Protein AF-0000000080327998 (afdb_homodimer)

Radius of gyration: 20.34 Å; Cα contacts (8 Å, |Δi|>4): 337; chains: 2; bounding box: 58×52×45 Å

Nearest PDB structures (foldseek):
  1lnw-assembly7_A  TM=7.124E-01  e=6.358E-07  Pseudomonas aeruginosa
  3vod-assembly1_A  TM=7.797E-01  e=3.362E-06  Escherichia coli K-12
  3s2w-assembly4_H  TM=7.049E-01  e=1.559E-06  Methanosarcina mazei Go1
  4fht-assembly1_A  TM=6.245E-01  e=8.758E-07  Streptomyces coelicolor A3(2)
  6pcp-assembly2_C  TM=6.196E-01  e=2.958E-06  Bordetella pertussis

Secondary structure (DSSP, 8-state):
----HHHHHHHHHHHHHHHHHHHHHHHHHT--S----HHHHHHHHHHHHSTT-BHHHHHHHHT--HHHHHHHHHHHHHTTSEEEEE-SS-TT-EEEEE-HHHHHHHHHHHHHHHHHHHHHHHTS-HHHHHHHHHHHHHHHHHHHHHHHHHH--/----HHHHHHHHHHHHHHHHHHHHHHHHHT--S----HHHHHHHHHHHHSTT-BHHHHHHHHT--HHHHHHHHHHHHHTTSEEEEE-SS-TT-EEEEE-HHHHHHHHHHHHHHHHHHHHHHHTS-HHHHHHHHHHHHHHHHHHHHHHHHHH--

Solvent-accessible surface area (backbone atoms only — not comparable to full-atom values): 16325 Å² total; per-residue (Å²): 130,78,73,54,73,73,52,52,32,37,50,49,40,54,40,54,53,49,33,51,52,38,52,51,43,55,51,51,73,69,55,83,62,83,83,69,49,63,68,51,48,53,50,51,50,50,28,63,75,39,64,54,45,34,60,65,57,49,10,63,75,58,59,46,54,52,70,59,44,50,51,45,48,52,52,37,33,73,74,52,31,39,40,79,38,66,31,88,91,39,71,85,43,44,21,32,33,56,31,73,60,32,51,51,51,52,49,50,51,49,51,52,49,26,51,52,40,35,56,51,55,68,70,45,53,70,69,39,44,49,26,41,60,60,15,45,65,39,50,45,49,48,32,51,54,46,51,54,62,64,64,73,108,130,79,73,54,74,72,54,53,33,39,50,48,41,52,40,54,53,47,33,51,52,37,51,53,44,56,52,50,73,69,54,84,62,82,84,69,49,62,67,50,48,52,50,52,51,51,28,62,77,40,64,52,44,32,59,64,56,49,10,63,76,60,61,46,54,52,68,57,42,51,52,45,48,54,51,36,33,74,73,52,30,38,41,78,40,66,30,88,90,38,71,83,42,44,22,31,32,55,29,72,59,32,52,51,50,53,49,50,52,49,50,51,49,25,51,52,39,35,55,50,54,68,70,44,53,70,70,40,45,51,25,41,60,60,15,45,64,38,50,46,47,46,31,50,52,44,50,54,60,64,64,72,110

Organism: NCBI:txid40318

Structure (mmCIF, N/CA/C/O backbone):
data_AF-0000000080327998-model_v1
#
loop_
_entity.id
_entity.type
_entity.pdbx_description
1 polymer 'MarR family transcriptional regulator'
#
loop_
_atom_site.group_PDB
_atom_site.id
_atom_site.type_symbol
_atom_site.label_atom_id
_atom_site.label_alt_id
_atom_site.label_comp_id
_atom_site.label_asym_id
_atom_site.label_entity_id
_atom_site.label_seq_id
_atom_site.pdbx_PDB_ins_code
_atom_site.Cartn_x
_atom_site.Cartn_y
_atom_site.Cartn_z
_atom_site.occupancy
_atom_site.B_iso_or_equiv
_atom_site.auth_seq_id
_atom_site.auth_comp_id
_atom_site.auth_asym_id
_atom_site.auth_atom_id
_atom_site.pdbx_PDB_model_num
ATOM 1 N N . MET A 1 1 ? 19.156 -26.922 -7.621 1 31.11 1 MET A N 1
ATOM 2 C CA . MET A 1 1 ? 19.312 -26.453 -6.25 1 31.11 1 MET A CA 1
ATOM 3 C C . MET A 1 1 ? 17.969 -26.016 -5.664 1 31.11 1 MET A C 1
ATOM 5 O O . MET A 1 1 ? 17.297 -25.156 -6.227 1 31.11 1 MET A O 1
ATOM 9 N N . GLU A 1 2 ? 17.188 -26.812 -4.969 1 36.31 2 GLU A N 1
ATOM 10 C CA . GLU A 1 2 ? 15.891 -26.734 -4.316 1 36.31 2 GLU A CA 1
ATOM 11 C C . GLU A 1 2 ? 15.719 -25.422 -3.574 1 36.31 2 GLU A C 1
ATOM 13 O O . GLU A 1 2 ? 16.562 -25.047 -2.75 1 36.31 2 GLU A O 1
ATOM 18 N N . ARG A 1 3 ? 15.32 -24.391 -4.25 1 45.62 3 ARG A N 1
ATOM 19 C CA . ARG A 1 3 ? 15.305 -23.078 -3.625 1 45.62 3 ARG A CA 1
ATOM 20 C C . ARG A 1 3 ? 14.898 -23.172 -2.156 1 45.62 3 ARG A C 1
ATOM 22 O O . ARG A 1 3 ? 13.953 -23.875 -1.812 1 45.62 3 ARG A O 1
ATOM 29 N N . GLU A 1 4 ? 15.594 -23.125 -1.241 1 47.47 4 GLU A N 1
ATOM 30 C CA . GLU A 1 4 ? 15.312 -23.188 0.19 1 47.47 4 GLU A CA 1
ATOM 31 C C . GLU A 1 4 ? 14.039 -22.422 0.537 1 47.47 4 GLU A C 1
ATOM 33 O O . GLU A 1 4 ? 13.742 -21.391 -0.065 1 47.47 4 GLU A O 1
ATOM 38 N N . PRO A 1 5 ? 12.961 -23.156 1.062 1 50.47 5 PRO A N 1
ATOM 39 C CA . PRO A 1 5 ? 11.648 -22.609 1.424 1 50.47 5 PRO A CA 1
ATOM 40 C C . PRO A 1 5 ? 11.711 -21.141 1.833 1 50.47 5 PRO A C 1
ATOM 42 O O . PRO A 1 5 ? 10.758 -20.391 1.606 1 50.47 5 PRO A O 1
ATOM 45 N N . GLY A 1 6 ? 12.727 -20.766 2.576 1 54.91 6 GLY A N 1
ATOM 46 C CA . GLY A 1 6 ? 12.914 -19.406 3.059 1 54.91 6 GLY A CA 1
ATOM 47 C C . GLY A 1 6 ? 12.969 -18.375 1.943 1 54.91 6 GLY A C 1
ATOM 48 O O . GLY A 1 6 ? 12.484 -17.25 2.102 1 54.91 6 GLY A O 1
ATOM 49 N N . ASN A 1 7 ? 13.32 -18.828 0.708 1 82.44 7 ASN A N 1
ATOM 50 C CA . ASN A 1 7 ? 13.625 -17.938 -0.417 1 82.44 7 ASN A CA 1
ATOM 51 C C . ASN A 1 7 ? 12.367 -17.562 -1.182 1 82.44 7 ASN A C 1
ATOM 53 O O . ASN A 1 7 ? 12.164 -16.391 -1.506 1 82.44 7 ASN A O 1
ATOM 57 N N . PHE A 1 8 ? 11.375 -18.625 -1.042 1 88.25 8 PHE A N 1
ATOM 58 C CA . PHE A 1 8 ? 10.164 -18.344 -1.811 1 88.25 8 PHE A CA 1
ATOM 59 C C . PHE A 1 8 ? 9.32 -17.281 -1.132 1 88.25 8 PHE A C 1
ATOM 61 O O . PHE A 1 8 ? 8.875 -16.328 -1.778 1 88.25 8 PHE A O 1
ATOM 68 N N . ALA A 1 9 ? 9.094 -17.5 0.226 1 90 9 ALA A N 1
ATOM 69 C CA . ALA A 1 9 ? 8.273 -16.547 0.975 1 90 9 ALA A CA 1
ATOM 70 C C . ALA A 1 9 ? 8.852 -15.141 0.891 1 90 9 ALA A C 1
ATOM 72 O O . ALA A 1 9 ? 8.102 -14.164 0.796 1 90 9 ALA A O 1
ATOM 73 N N . ASP A 1 10 ? 10.164 -15.109 0.929 1 91.94 10 ASP A N 1
ATOM 74 C CA . ASP A 1 10 ? 10.82 -13.812 0.816 1 91.94 10 ASP A CA 1
ATOM 75 C C . ASP A 1 10 ? 10.586 -13.195 -0.561 1 91.94 10 ASP A C 1
ATOM 77 O O . ASP A 1 10 ? 10.273 -12.008 -0.668 1 91.94 10 ASP A O 1
ATOM 81 N N . ASP A 1 11 ? 10.742 -14 -1.526 1 92.88 11 ASP A N 1
ATOM 82 C CA . ASP A 1 11 ? 10.516 -13.547 -2.895 1 92.88 11 ASP A CA 1
ATOM 83 C C . ASP A 1 11 ? 9.062 -13.117 -3.104 1 92.88 11 ASP A C 1
ATOM 85 O O . ASP A 1 11 ? 8.797 -12.117 -3.766 1 92.88 11 ASP A O 1
ATOM 89 N N . LEU A 1 12 ? 8.164 -13.914 -2.555 1 94.19 12 LEU A N 1
ATOM 90 C CA . LEU A 1 12 ? 6.746 -13.602 -2.668 1 94.19 12 LEU A CA 1
ATOM 91 C C . LEU A 1 12 ? 6.426 -12.273 -1.992 1 94.19 12 LEU A C 1
ATOM 93 O O . LEU A 1 12 ? 5.754 -11.422 -2.576 1 94.19 12 LEU A O 1
ATOM 97 N N . ALA A 1 13 ? 6.988 -12.125 -0.787 1 93 13 ALA A N 1
ATOM 98 C CA . ALA A 1 13 ? 6.766 -10.891 -0.039 1 93 13 ALA A CA 1
ATOM 99 C C . ALA A 1 13 ? 7.266 -9.68 -0.822 1 93 13 ALA A C 1
ATOM 101 O O . ALA A 1 13 ? 6.539 -8.695 -0.988 1 93 13 ALA A O 1
ATOM 102 N N . ASP A 1 14 ? 8.445 -9.781 -1.356 1 90.69 14 ASP A N 1
ATOM 103 C CA . ASP A 1 14 ? 9.047 -8.688 -2.109 1 90.69 14 ASP A CA 1
ATOM 104 C C . ASP A 1 14 ? 8.25 -8.391 -3.377 1 90.69 14 ASP A C 1
ATOM 106 O O . ASP A 1 14 ? 8.055 -7.227 -3.74 1 90.69 14 ASP A O 1
ATOM 110 N N . THR A 1 15 ? 7.789 -9.375 -4.047 1 92.94 15 THR A N 1
ATOM 111 C CA . THR A 1 15 ? 7.051 -9.211 -5.293 1 92.94 15 THR A CA 1
ATOM 112 C C . THR A 1 15 ? 5.691 -8.57 -5.035 1 92.94 15 THR A C 1
ATOM 114 O O . THR A 1 15 ? 5.273 -7.672 -5.77 1 92.94 15 THR A O 1
ATOM 117 N N . LEU A 1 16 ? 4.98 -9.016 -3.975 1 92.69 16 LEU A N 1
ATOM 118 C CA . LEU A 1 16 ? 3.676 -8.461 -3.635 1 92.69 16 LEU A CA 1
ATOM 119 C C . LEU A 1 16 ? 3.781 -6.977 -3.318 1 92.69 16 LEU A C 1
ATOM 121 O O . LEU A 1 16 ? 2.973 -6.176 -3.795 1 92.69 16 LEU A O 1
ATOM 125 N N . VAL A 1 17 ? 4.773 -6.609 -2.586 1 88.44 17 VAL A N 1
ATOM 126 C CA . VAL A 1 17 ? 5.004 -5.211 -2.242 1 88.44 17 VAL A CA 1
ATOM 127 C C . VAL A 1 17 ? 5.316 -4.41 -3.504 1 88.44 17 VAL A C 1
ATOM 129 O O . VAL A 1 17 ? 4.812 -3.299 -3.684 1 88.44 17 VAL A O 1
ATOM 132 N N . GLY A 1 18 ? 6.168 -4.953 -4.328 1 87.88 18 GLY A N 1
ATOM 133 C CA . GLY A 1 18 ? 6.523 -4.285 -5.57 1 87.88 18 GLY A CA 1
ATOM 134 C C . GLY A 1 18 ? 5.332 -4.055 -6.484 1 87.88 18 GLY A C 1
ATOM 135 O O . GLY A 1 18 ? 5.156 -2.959 -7.02 1 87.88 18 GLY A O 1
ATOM 136 N N . VAL A 1 19 ? 4.5 -5.043 -6.688 1 91.19 19 VAL A N 1
ATOM 137 C CA . VAL A 1 19 ? 3.314 -4.941 -7.535 1 91.19 19 VAL A CA 1
ATOM 138 C C . VAL A 1 19 ? 2.391 -3.85 -7 1 91.19 19 VAL A C 1
ATOM 140 O O . VAL A 1 19 ? 1.941 -2.984 -7.758 1 91.19 19 VAL A O 1
ATOM 143 N N . GLN A 1 20 ? 2.162 -3.846 -5.766 1 88.38 20 GLN A N 1
ATOM 144 C CA . GLN A 1 20 ? 1.242 -2.883 -5.172 1 88.38 20 GLN A CA 1
ATOM 145 C C . GLN A 1 20 ? 1.79 -1.463 -5.273 1 88.38 20 GLN A C 1
ATOM 147 O O . GLN A 1 20 ? 1.039 -0.519 -5.523 1 88.38 20 GLN A O 1
ATOM 152 N N . ARG A 1 21 ? 3.053 -1.312 -4.98 1 84.25 21 ARG A N 1
ATOM 153 C CA . ARG A 1 21 ? 3.699 -0.01 -5.113 1 84.25 21 ARG A CA 1
ATOM 154 C C . ARG A 1 21 ? 3.547 0.537 -6.527 1 84.25 21 ARG A C 1
ATOM 156 O O . ARG A 1 21 ? 3.225 1.712 -6.711 1 84.25 21 ARG A O 1
ATOM 163 N N . LEU A 1 22 ? 3.717 -0.246 -7.469 1 85.88 22 LEU A N 1
ATOM 164 C CA . LEU A 1 22 ? 3.686 0.19 -8.859 1 85.88 22 LEU A CA 1
ATOM 165 C C . LEU A 1 22 ? 2.254 0.453 -9.312 1 85.88 22 LEU A C 1
ATOM 167 O O . LEU A 1 22 ? 2.006 1.373 -10.094 1 85.88 22 LEU A O 1
ATOM 171 N N . ILE A 1 23 ? 1.304 -0.373 -8.852 1 88 23 ILE A N 1
ATOM 172 C CA . ILE A 1 23 ? -0.106 -0.103 -9.117 1 88 23 ILE A CA 1
ATOM 173 C C . ILE A 1 23 ? -0.48 1.269 -8.555 1 88 23 ILE A C 1
ATOM 175 O O . ILE A 1 23 ? -1.08 2.088 -9.258 1 88 23 ILE A O 1
ATOM 179 N N . ARG A 1 24 ? -0.151 1.541 -7.305 1 82.56 24 ARG A N 1
ATOM 180 C CA . ARG A 1 24 ? -0.461 2.811 -6.656 1 82.56 24 ARG A CA 1
ATOM 181 C C . ARG A 1 24 ? 0.16 3.979 -7.418 1 82.56 24 ARG A C 1
ATOM 18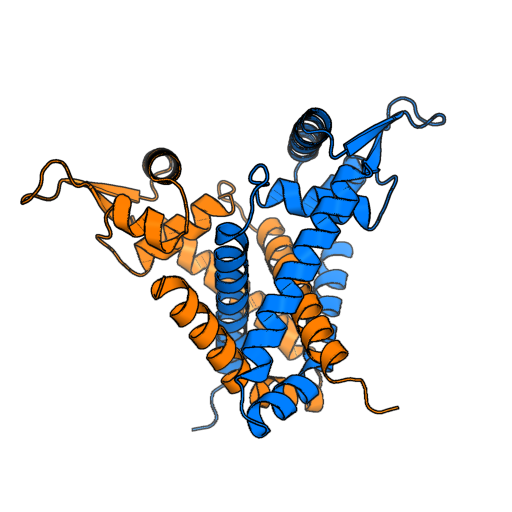3 O O . ARG A 1 24 ? -0.48 5.016 -7.605 1 82.56 24 ARG A O 1
ATOM 190 N N . ARG A 1 25 ? 1.359 3.832 -7.812 1 80.94 25 ARG A N 1
ATOM 191 C CA . ARG A 1 25 ? 2.055 4.871 -8.562 1 80.94 25 ARG A CA 1
ATOM 192 C C . ARG A 1 25 ? 1.326 5.188 -9.867 1 80.94 25 ARG A C 1
ATOM 194 O O . ARG A 1 25 ? 1.143 6.359 -10.211 1 80.94 25 ARG A O 1
ATOM 201 N N . ARG A 1 26 ? 0.929 4.199 -10.539 1 83.69 26 ARG A N 1
ATOM 202 C CA . ARG A 1 26 ? 0.238 4.379 -11.812 1 83.69 26 ARG A CA 1
ATOM 203 C C . ARG A 1 26 ? -1.127 5.027 -11.609 1 83.69 26 ARG A C 1
ATOM 205 O O . ARG A 1 26 ? -1.569 5.828 -12.438 1 83.69 26 ARG A O 1
ATOM 212 N N . LEU A 1 27 ? -1.734 4.617 -10.57 1 83.56 27 LEU A N 1
ATOM 213 C CA . LEU A 1 27 ? -3.053 5.172 -10.289 1 83.56 27 LEU A CA 1
ATOM 214 C C . LEU A 1 27 ? -2.949 6.648 -9.906 1 83.56 27 LEU A C 1
ATOM 216 O O . LEU A 1 27 ? -3.877 7.422 -10.148 1 83.56 27 LEU A O 1
ATOM 220 N N . ARG A 1 28 ? -1.905 7.062 -9.281 1 76.5 28 ARG A N 1
ATOM 22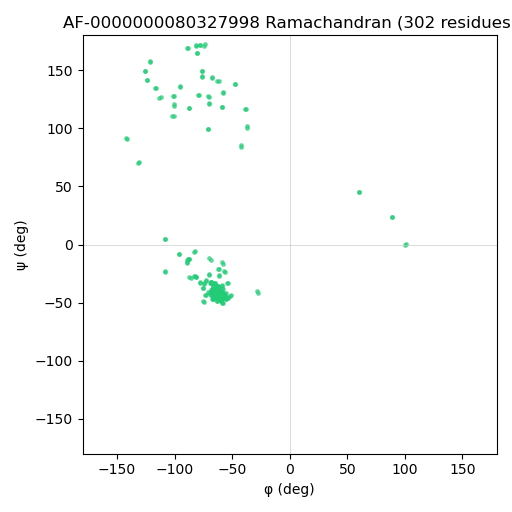1 C CA . ARG A 1 28 ? -1.703 8.453 -8.891 1 76.5 28 ARG A CA 1
ATOM 222 C C . ARG A 1 28 ? -1.578 9.352 -10.117 1 76.5 28 ARG A C 1
ATOM 224 O O . ARG A 1 28 ? -2.002 10.516 -10.086 1 76.5 28 ARG A O 1
ATOM 231 N N . ARG A 1 29 ? -1.038 8.867 -11.156 1 73.12 29 ARG A N 1
ATOM 232 C CA . ARG A 1 29 ? -0.845 9.641 -12.383 1 73.12 29 ARG A CA 1
ATOM 233 C C . ARG A 1 29 ? -2.18 10.094 -12.961 1 73.12 29 ARG A C 1
ATOM 235 O O . ARG A 1 29 ? -2.252 11.125 -13.633 1 73.12 29 ARG A O 1
ATOM 242 N N . GLY A 1 30 ? -3.242 9.383 -12.688 1 66.31 30 GLY A N 1
ATOM 243 C CA . GLY A 1 30 ? -4.531 9.695 -13.281 1 66.31 30 GLY A CA 1
ATOM 244 C C . GLY A 1 30 ? -5.52 10.289 -12.297 1 66.31 30 GLY A C 1
ATOM 245 O O . GLY A 1 30 ? -6.695 10.477 -12.617 1 66.31 30 GLY A O 1
ATOM 246 N N . THR A 1 31 ? -5.043 10.516 -11.141 1 66.25 31 THR A N 1
ATOM 247 C CA . THR A 1 31 ? -6.012 10.961 -10.141 1 66.25 31 THR A CA 1
ATOM 248 C C . THR A 1 31 ? -6.168 12.477 -10.172 1 66.25 31 THR A C 1
ATOM 250 O O . THR A 1 31 ? -5.18 13.211 -10.164 1 66.25 31 THR A O 1
ATOM 253 N N . THR A 1 32 ? -7.414 12.938 -10.508 1 57.09 32 THR A N 1
ATOM 254 C CA . THR A 1 32 ? -7.766 14.352 -10.609 1 57.09 32 THR A CA 1
ATOM 255 C C . THR A 1 32 ? -8.094 14.922 -9.227 1 57.09 32 THR A C 1
ATOM 257 O O . THR A 1 32 ? -7.992 16.125 -9.016 1 57.09 32 THR A O 1
ATOM 260 N N . GLY A 1 33 ? -8.555 14.133 -8.297 1 55.44 33 GLY A N 1
ATOM 261 C CA . GLY A 1 33 ? -9.008 14.695 -7.035 1 55.44 33 GLY A CA 1
ATOM 262 C C . GLY A 1 33 ? -7.902 14.812 -6.004 1 55.44 33 GLY A C 1
ATOM 263 O O . GLY A 1 33 ? -6.746 14.5 -6.293 1 55.44 33 GLY A O 1
ATOM 264 N N . PRO A 1 34 ? -8.344 15.539 -4.977 1 56.19 34 PRO A N 1
ATOM 265 C CA . PRO A 1 34 ? -7.348 15.703 -3.912 1 56.19 34 PRO A CA 1
ATOM 266 C C . PRO A 1 34 ? -6.684 14.383 -3.523 1 56.19 34 PRO A C 1
ATOM 268 O O . PRO A 1 34 ? -7.336 13.336 -3.521 1 56.19 34 PRO A O 1
ATOM 271 N N . ARG A 1 35 ? -5.469 14.523 -3.361 1 65.31 35 ARG A N 1
ATOM 272 C CA . ARG A 1 35 ? -4.664 13.352 -3.055 1 65.31 35 ARG A CA 1
ATOM 273 C C . ARG A 1 35 ? -4.945 12.844 -1.644 1 65.31 35 ARG A C 1
ATOM 275 O O . ARG A 1 35 ? -4.816 13.594 -0.673 1 65.31 35 ARG A O 1
ATOM 282 N N . LEU A 1 36 ? -5.785 11.797 -1.575 1 74 36 LEU A N 1
ATOM 283 C CA . LEU A 1 36 ? -5.914 11.109 -0.294 1 74 36 LEU A CA 1
ATOM 284 C C . LEU A 1 36 ? -4.652 10.32 0.033 1 74 36 LEU A C 1
ATOM 286 O O . LEU A 1 36 ? -4.074 9.68 -0.844 1 74 36 LEU A O 1
ATOM 290 N N . ARG A 1 37 ? -4.195 10.625 1.243 1 72.38 37 ARG A N 1
ATOM 291 C CA . ARG A 1 37 ? -3.006 9.914 1.703 1 72.38 37 ARG A CA 1
ATOM 292 C C . ARG A 1 37 ? -3.357 8.5 2.168 1 72.38 37 ARG A C 1
ATOM 294 O O . ARG A 1 37 ? -4.535 8.172 2.32 1 72.38 37 ARG A O 1
ATOM 301 N N . GLY A 1 38 ? -2.398 7.711 2.447 1 75.62 38 GLY A N 1
ATOM 302 C CA . GLY A 1 38 ? -2.551 6.301 2.758 1 75.62 38 GLY A CA 1
ATOM 303 C C . GLY A 1 38 ? -3.539 6.039 3.879 1 75.62 38 GLY A C 1
ATOM 304 O O . GLY A 1 38 ? -4.469 5.246 3.721 1 75.62 38 GLY A O 1
ATOM 305 N N . ALA A 1 39 ? -3.42 6.812 4.93 1 81.19 39 ALA A N 1
ATOM 306 C CA . ALA A 1 39 ? -4.285 6.586 6.086 1 81.19 39 ALA A CA 1
ATOM 307 C C . ALA A 1 39 ? -5.703 7.074 5.812 1 81.19 39 ALA A C 1
ATOM 309 O O . ALA A 1 39 ? -6.676 6.492 6.305 1 81.19 39 ALA A O 1
ATOM 310 N N . GLU A 1 40 ? -5.824 8.117 5.066 1 87.44 40 GLU A N 1
ATOM 311 C CA . GLU A 1 40 ? -7.141 8.625 4.695 1 87.44 40 GLU A CA 1
ATOM 312 C C . GLU A 1 40 ? -7.891 7.621 3.822 1 87.44 40 GLU A C 1
ATOM 314 O O . GLU A 1 40 ? -9.078 7.371 4.031 1 87.44 40 GLU A O 1
ATOM 319 N N . VAL A 1 41 ? -7.191 7.066 2.91 1 85.38 41 VAL A N 1
ATOM 320 C CA . VAL A 1 41 ? -7.789 6.074 2.018 1 85.38 41 VAL A CA 1
ATOM 321 C C . VAL A 1 41 ? -8.211 4.844 2.82 1 85.38 41 VAL A C 1
ATOM 323 O O . VAL A 1 41 ? -9.305 4.312 2.619 1 85.38 41 VAL A O 1
ATOM 326 N N . GLU A 1 42 ? -7.367 4.418 3.684 1 86.56 42 GLU A N 1
ATOM 327 C CA . GLU A 1 42 ? -7.668 3.242 4.5 1 86.56 42 GLU A CA 1
ATOM 328 C C . GLU A 1 42 ? -8.906 3.471 5.359 1 86.56 42 GLU A C 1
ATOM 330 O O . GLU A 1 42 ? -9.766 2.592 5.461 1 86.56 42 GLU A O 1
ATOM 335 N N . LEU A 1 43 ? -8.961 4.637 5.957 1 92.69 43 LEU A N 1
ATOM 336 C CA . LEU A 1 43 ? -10.117 4.945 6.785 1 92.69 43 LEU A CA 1
ATOM 337 C C . LEU A 1 43 ? -11.383 5.023 5.941 1 92.69 43 LEU A C 1
ATOM 339 O O . LEU A 1 43 ? -12.43 4.48 6.324 1 92.69 43 LEU A O 1
ATOM 343 N N . LEU A 1 44 ? -11.273 5.648 4.82 1 93.88 44 LEU A N 1
ATOM 344 C CA . LEU A 1 44 ? -12.422 5.793 3.93 1 93.88 44 LEU A CA 1
ATOM 345 C C . LEU A 1 44 ? -12.938 4.43 3.482 1 93.88 44 LEU A C 1
ATOM 347 O O . LEU A 1 44 ? -14.148 4.191 3.475 1 93.88 44 LEU A O 1
ATOM 351 N N . ARG A 1 45 ? -12.055 3.607 3.135 1 91.31 45 ARG A N 1
ATOM 352 C CA . ARG A 1 45 ? -12.43 2.258 2.721 1 91.31 45 ARG A CA 1
ATOM 353 C C . ARG A 1 45 ? -13.109 1.504 3.857 1 91.31 45 ARG A C 1
ATOM 355 O O . ARG A 1 45 ? -14.117 0.826 3.645 1 91.31 45 ARG A O 1
ATOM 362 N N . LEU A 1 46 ? -12.516 1.572 5.035 1 92.5 46 LEU A N 1
ATOM 363 C CA . LEU A 1 46 ? -13.062 0.891 6.203 1 92.5 46 LEU A CA 1
ATOM 364 C C . LEU A 1 46 ? -14.492 1.338 6.473 1 92.5 46 LEU A C 1
ATOM 366 O O . LEU A 1 46 ? -15.383 0.505 6.668 1 92.5 46 LEU A O 1
ATOM 370 N N . VAL A 1 47 ? -14.719 2.621 6.41 1 96.38 47 VAL A N 1
ATOM 371 C CA . VAL A 1 47 ? -16.031 3.174 6.688 1 96.38 47 VAL A CA 1
ATOM 372 C C . VAL A 1 47 ? -17.016 2.754 5.59 1 96.38 47 VAL A C 1
ATOM 374 O O . VAL A 1 47 ? -18.172 2.461 5.867 1 96.38 47 VAL A O 1
ATOM 377 N N . ALA A 1 48 ? -16.562 2.742 4.348 1 95.12 48 ALA A N 1
ATOM 378 C CA . ALA A 1 48 ? -17.406 2.305 3.236 1 95.12 48 ALA A CA 1
ATOM 379 C C . ALA A 1 48 ? -17.797 0.839 3.391 1 95.12 48 ALA A C 1
ATOM 381 O O . ALA A 1 48 ? -18.906 0.45 3.043 1 95.12 48 ALA A O 1
ATOM 382 N N . GLU A 1 49 ? -16.953 0.028 3.896 1 91.69 49 GLU A N 1
ATOM 383 C CA . GLU A 1 49 ? -17.203 -1.399 4.086 1 91.69 49 GLU A CA 1
ATOM 384 C C . GLU A 1 49 ? -18.078 -1.652 5.309 1 91.69 49 GLU A C 1
ATOM 386 O O . GLU A 1 49 ? -18.812 -2.637 5.355 1 91.69 49 GLU A O 1
ATOM 391 N N . ARG A 1 50 ? -17.922 -0.77 6.316 1 94.81 50 ARG A N 1
ATOM 392 C CA . ARG A 1 50 ? -18.656 -0.896 7.562 1 94.81 50 ARG A CA 1
ATOM 393 C C . ARG A 1 50 ? -19.297 0.436 7.961 1 94.81 50 ARG A C 1
ATOM 395 O O . ARG A 1 50 ? -18.938 1.006 9 1 94.81 50 ARG A O 1
ATOM 402 N N . PRO A 1 51 ? -20.297 0.828 7.219 1 95.62 51 PRO A N 1
ATOM 403 C CA . PRO A 1 51 ? -20.953 2.092 7.566 1 95.62 51 PRO A CA 1
ATOM 404 C C . PRO A 1 51 ? -21.5 2.1 8.992 1 95.62 51 PRO A C 1
ATOM 406 O O . PRO A 1 51 ? -22.125 1.122 9.422 1 95.62 51 PRO A O 1
ATOM 409 N N . GLY A 1 52 ? -21.203 3.148 9.742 1 94.69 52 GLY A N 1
ATOM 410 C CA . GLY A 1 52 ? -21.672 3.266 11.109 1 94.69 52 GLY A CA 1
ATOM 411 C C . GLY A 1 52 ? -20.625 2.887 12.141 1 94.69 52 GLY A C 1
ATOM 412 O O . GLY A 1 52 ? -20.859 3.014 13.344 1 94.69 52 GLY A O 1
ATOM 413 N N . ILE A 1 53 ? -19.469 2.5 11.641 1 94.81 53 ILE A N 1
ATOM 414 C CA . ILE A 1 53 ? -18.391 2.15 12.562 1 94.81 53 ILE A CA 1
ATOM 415 C C . ILE A 1 53 ? -18.016 3.369 13.406 1 94.81 53 ILE A C 1
ATOM 417 O O . ILE A 1 53 ? -18 4.496 12.898 1 94.81 53 ILE A O 1
ATOM 421 N N . GLY A 1 54 ? -17.734 3.178 14.711 1 93.94 54 GLY A N 1
ATOM 422 C CA . GLY A 1 54 ? -17.297 4.254 15.586 1 93.94 54 GLY A CA 1
ATOM 423 C C . GLY A 1 54 ? -15.82 4.578 15.453 1 93.94 54 GLY A C 1
ATOM 424 O O . GLY A 1 54 ? -15.055 3.783 14.906 1 93.94 54 GLY A O 1
ATOM 425 N N . VAL A 1 55 ? -15.477 5.707 15.969 1 92.5 55 VAL A N 1
ATOM 426 C CA . VAL A 1 55 ? -14.094 6.164 15.898 1 92.5 55 VAL A CA 1
ATOM 427 C C . VAL A 1 55 ? -13.18 5.172 16.609 1 92.5 55 VAL A C 1
ATOM 429 O O . VAL A 1 55 ? -12.125 4.809 16.094 1 92.5 55 VAL A O 1
ATOM 432 N N . SER A 1 56 ? -13.57 4.672 17.734 1 91.88 56 SER A N 1
ATOM 433 C CA . SER A 1 56 ? -12.766 3.742 18.531 1 91.88 56 SER A CA 1
ATOM 434 C C . SER A 1 56 ? -12.578 2.416 17.797 1 91.88 56 SER A C 1
ATOM 436 O O . SER A 1 56 ? -11.469 1.875 17.766 1 91.88 56 SER A O 1
ATOM 438 N N . ASP A 1 57 ? -13.625 1.911 17.25 1 92.5 57 ASP A N 1
ATOM 439 C CA . ASP A 1 57 ? -13.555 0.656 16.5 1 92.5 57 ASP A CA 1
ATOM 440 C C . ASP A 1 57 ? -12.711 0.813 15.242 1 92.5 57 ASP A C 1
ATOM 442 O O . ASP A 1 57 ? -11.969 -0.1 14.867 1 92.5 57 ASP A O 1
ATOM 446 N N . ALA A 1 58 ? -12.859 1.916 14.578 1 93.62 58 ALA A N 1
ATOM 447 C CA . ALA A 1 58 ? -12.039 2.199 13.406 1 93.62 58 ALA A CA 1
ATOM 448 C C . ALA A 1 58 ? -10.555 2.229 13.766 1 93.62 58 ALA A C 1
ATOM 450 O O . ALA A 1 58 ? -9.719 1.7 13.031 1 93.62 58 ALA A O 1
ATOM 451 N N . ALA A 1 59 ? -10.273 2.834 14.914 1 90.62 59 ALA A N 1
ATOM 452 C CA . ALA A 1 59 ? -8.891 2.904 15.383 1 90.62 59 ALA A CA 1
ATOM 453 C C . ALA A 1 59 ? -8.32 1.51 15.625 1 90.62 59 ALA A C 1
ATOM 455 O O . ALA A 1 59 ? -7.207 1.205 15.195 1 90.62 59 ALA A O 1
ATOM 456 N N . LYS A 1 60 ? -9.125 0.623 16.219 1 87 60 LYS A N 1
ATOM 457 C CA . LYS A 1 60 ? -8.711 -0.753 16.469 1 87 60 LYS A CA 1
ATOM 458 C C . LYS A 1 60 ? -8.461 -1.508 15.164 1 87 60 LYS A C 1
ATOM 460 O O . LYS A 1 60 ? -7.449 -2.193 15.023 1 87 60 LYS A O 1
ATOM 465 N N . GLU A 1 61 ? -9.391 -1.268 14.227 1 85.12 61 GLU A N 1
ATOM 466 C CA . GLU A 1 61 ? -9.305 -1.979 12.953 1 85.12 61 GLU A CA 1
ATOM 467 C C . GLU A 1 61 ? -8.094 -1.521 12.141 1 85.12 61 GLU A C 1
ATOM 469 O O . GLU A 1 61 ? -7.488 -2.312 11.414 1 85.12 61 GLU A O 1
ATOM 474 N N . LEU A 1 62 ? -7.699 -0.289 12.25 1 84.44 62 LEU A N 1
ATOM 475 C CA . LEU A 1 62 ? -6.621 0.272 11.445 1 84.44 62 LEU A CA 1
ATOM 476 C C . LEU A 1 62 ? -5.301 0.237 12.203 1 84.44 62 LEU A C 1
ATOM 478 O O . LEU A 1 62 ? -4.258 0.612 11.664 1 84.44 62 LEU A O 1
ATOM 482 N N . TYR A 1 63 ? -5.398 -0.133 13.5 1 80.06 63 TYR A N 1
ATOM 483 C CA . TYR A 1 63 ? -4.219 -0.149 14.359 1 80.06 63 TYR A CA 1
ATOM 484 C C . TYR A 1 63 ? -3.598 1.239 14.461 1 80.06 63 TYR A C 1
ATOM 486 O O . TYR A 1 63 ? -2.389 1.398 14.281 1 80.06 63 TYR A O 1
ATOM 494 N N . LEU A 1 64 ? -4.43 2.172 14.656 1 81.75 64 LEU A N 1
ATOM 495 C CA . LEU A 1 64 ? -4.039 3.561 14.875 1 81.75 64 LEU A CA 1
ATOM 496 C C . LEU A 1 64 ? -4.551 4.066 16.219 1 81.75 64 LEU A C 1
ATOM 498 O O . LEU A 1 64 ? -5.477 3.492 16.797 1 81.75 64 LEU A O 1
ATOM 502 N N . ALA A 1 65 ? -3.861 5.109 16.672 1 82.69 65 ALA A N 1
ATOM 503 C CA . ALA A 1 65 ? -4.355 5.773 17.875 1 82.69 65 ALA A CA 1
ATOM 504 C C . ALA A 1 65 ? -5.676 6.484 17.609 1 82.69 65 ALA A C 1
ATOM 506 O O . ALA A 1 65 ? -5.898 7 16.516 1 82.69 65 ALA A O 1
ATOM 507 N N . GLY A 1 66 ? -6.539 6.457 18.641 1 85.44 66 GLY A N 1
ATOM 508 C CA . GLY A 1 66 ? -7.824 7.125 18.516 1 85.44 66 GLY A CA 1
ATOM 509 C C . GLY A 1 66 ? -7.715 8.562 18.062 1 85.44 66 GLY A C 1
ATOM 510 O O . GLY A 1 66 ? -8.477 9.008 17.203 1 85.44 66 GLY A O 1
ATOM 511 N N . ASN A 1 67 ? -6.816 9.273 18.609 1 88.44 67 ASN A N 1
ATOM 512 C CA . ASN A 1 67 ? -6.629 10.672 18.25 1 88.44 67 ASN A CA 1
ATOM 513 C C . ASN A 1 67 ? -6.234 10.82 16.781 1 88.44 67 ASN A C 1
ATOM 515 O O . ASN A 1 67 ? -6.672 11.766 16.109 1 88.44 67 ASN A O 1
ATOM 519 N N . SER A 1 68 ? -5.445 9.898 16.25 1 86.5 68 SER A N 1
ATOM 520 C CA . SER A 1 68 ? -5.07 9.914 14.828 1 86.5 68 SER A CA 1
ATOM 521 C C . SER A 1 68 ? -6.285 9.703 13.938 1 86.5 68 SER A C 1
ATOM 523 O O . SER A 1 68 ? -6.445 10.383 12.922 1 86.5 68 SER A O 1
ATOM 525 N N . VAL A 1 69 ? -7.094 8.773 14.359 1 91.25 69 VAL A N 1
ATOM 526 C CA . VAL A 1 69 ? -8.289 8.492 13.57 1 91.25 69 VAL A CA 1
ATOM 527 C C . VAL A 1 69 ? -9.234 9.688 13.625 1 91.25 69 VAL A C 1
ATOM 529 O O . VAL A 1 69 ? -9.844 10.055 12.617 1 91.25 69 VAL A O 1
ATOM 532 N N . SER A 1 70 ? -9.359 10.297 14.781 1 92.81 70 SER A N 1
ATOM 533 C CA . SER A 1 70 ? -10.195 11.484 14.906 1 92.81 70 SER A CA 1
ATOM 534 C C . SER A 1 70 ? -9.734 12.594 13.961 1 92.81 70 SER A C 1
ATOM 536 O O . SER A 1 70 ? -10.555 13.25 13.312 1 92.81 70 SER A O 1
ATOM 538 N N . THR A 1 71 ? -8.492 12.758 13.914 1 92.81 71 THR A N 1
ATOM 539 C CA . THR A 1 71 ? -7.918 13.758 13.016 1 92.81 71 THR A CA 1
ATOM 540 C C . THR A 1 71 ? -8.227 13.414 11.562 1 92.81 71 THR A C 1
ATOM 542 O O . THR A 1 71 ? -8.594 14.297 10.781 1 92.81 71 THR A O 1
ATOM 545 N N . LEU A 1 72 ? -8.102 12.195 11.219 1 92.62 72 LEU A N 1
ATOM 546 C CA . LEU A 1 72 ? -8.414 11.742 9.867 1 92.62 72 LEU A CA 1
ATOM 547 C C . LEU A 1 72 ? -9.891 11.953 9.555 1 92.62 72 LEU A C 1
ATOM 549 O O . LEU A 1 72 ? -10.242 12.383 8.445 1 92.62 72 LEU A O 1
ATOM 553 N N . VAL A 1 73 ? -10.68 11.633 10.492 1 94.5 73 VAL A N 1
ATOM 554 C CA . VAL A 1 73 ? -12.117 11.805 10.328 1 94.5 73 VAL A CA 1
ATOM 555 C C . VAL A 1 73 ? -12.438 13.273 10.07 1 94.5 73 VAL A C 1
ATOM 557 O O . VAL A 1 73 ? -13.203 13.602 9.156 1 94.5 73 VAL A O 1
ATOM 560 N N . ASN A 1 74 ? -11.875 14.133 10.906 1 94.19 74 ASN A N 1
ATOM 561 C CA . ASN A 1 74 ? -12.102 15.57 10.742 1 94.19 74 ASN A CA 1
ATOM 562 C C . ASN A 1 74 ? -11.688 16.047 9.344 1 94.19 74 ASN A C 1
ATOM 564 O O . ASN A 1 74 ? -12.422 16.797 8.703 1 94.19 74 ASN A O 1
ATOM 568 N N . ARG A 1 75 ? -10.594 15.578 8.859 1 92.88 75 ARG A N 1
ATOM 569 C CA . ARG A 1 75 ? -10.102 15.961 7.543 1 92.88 75 ARG A CA 1
ATOM 570 C C . ARG A 1 75 ? -11.031 15.453 6.445 1 92.88 75 ARG A C 1
ATOM 572 O O . ARG A 1 75 ? -11.391 16.203 5.535 1 92.88 75 ARG A O 1
ATOM 579 N N . LEU A 1 76 ? -11.438 14.211 6.516 1 94.88 76 LEU A N 1
ATOM 580 C CA . LEU A 1 76 ? -12.281 13.594 5.496 1 94.88 76 LEU A CA 1
ATOM 581 C C . LEU A 1 76 ? -13.688 14.203 5.512 1 94.88 76 LEU A C 1
ATOM 583 O O . LEU A 1 76 ? -14.336 14.305 4.469 1 94.88 76 LEU A O 1
ATOM 587 N N . ALA A 1 77 ? -14.102 14.562 6.695 1 95 77 ALA A N 1
ATOM 588 C CA . ALA A 1 77 ? -15.383 15.258 6.797 1 95 77 ALA A CA 1
ATOM 589 C C . ALA A 1 77 ? -15.312 16.641 6.148 1 95 77 ALA A C 1
ATOM 591 O O . ALA A 1 77 ? -16.219 17.031 5.406 1 95 77 ALA A O 1
ATOM 592 N N . LYS A 1 78 ? -14.281 17.328 6.438 1 94.25 78 LYS A N 1
ATOM 593 C CA . LYS A 1 78 ? -14.062 18.656 5.848 1 94.25 78 LYS A CA 1
ATOM 594 C C . LYS A 1 78 ? -14 18.578 4.328 1 94.25 78 LYS A C 1
ATOM 596 O O . LYS A 1 78 ? -14.523 19.438 3.629 1 94.25 78 LYS A O 1
ATOM 601 N N . ASP A 1 79 ? -13.438 17.5 3.787 1 92.06 79 ASP A N 1
ATOM 602 C CA . ASP A 1 79 ? -13.273 17.297 2.35 1 92.06 79 ASP A CA 1
ATOM 603 C C . ASP A 1 79 ? -14.555 16.75 1.726 1 92.06 79 ASP A C 1
ATOM 605 O O . ASP A 1 79 ? -14.625 16.547 0.511 1 92.06 79 ASP A O 1
ATOM 609 N N . GLY A 1 80 ? -15.547 16.438 2.59 1 94.44 80 GLY A N 1
ATOM 610 C CA . GLY A 1 80 ? -16.859 16.047 2.092 1 94.44 80 GLY A CA 1
ATOM 611 C C . GLY A 1 80 ? -16.969 14.547 1.844 1 94.44 80 GLY A C 1
ATOM 612 O O . GLY A 1 80 ? -17.844 14.102 1.087 1 94.44 80 GLY A O 1
ATOM 613 N N . TYR A 1 81 ? -16.141 13.711 2.514 1 95.94 81 TYR A N 1
ATOM 614 C CA . TYR A 1 81 ? -16.125 12.281 2.225 1 95.94 81 TYR A CA 1
ATOM 615 C C . TYR A 1 81 ? -16.766 11.492 3.361 1 95.94 81 TYR A C 1
ATOM 617 O O . TYR A 1 81 ? -17.156 10.336 3.182 1 95.94 81 TYR A O 1
ATOM 625 N N . LEU A 1 82 ? -16.781 12.078 4.574 1 96.81 82 LEU A N 1
ATOM 626 C CA . LEU A 1 82 ? -17.375 11.383 5.719 1 96.81 82 LEU A CA 1
ATOM 627 C C . LEU A 1 82 ? -18.438 12.242 6.391 1 96.81 82 LEU A C 1
ATOM 629 O O . LEU A 1 82 ? -18.359 13.469 6.367 1 96.81 82 LEU A O 1
ATOM 633 N N . LEU A 1 83 ? -19.391 11.641 6.949 1 95.94 83 LEU A N 1
ATOM 634 C CA . LEU A 1 83 ? -20.391 12.227 7.844 1 95.94 83 LEU A CA 1
ATOM 635 C C . LEU A 1 83 ? -20.297 11.617 9.242 1 95.94 83 LEU A C 1
ATOM 637 O O . LEU A 1 83 ? -20.062 10.414 9.383 1 95.94 83 LEU A O 1
ATOM 641 N N . ARG A 1 84 ? -20.344 12.508 10.133 1 91.62 84 ARG A N 1
ATOM 642 C CA . ARG A 1 84 ? -20.422 12.062 11.523 1 91.62 84 ARG A CA 1
ATOM 643 C C . ARG A 1 84 ? -21.844 12.148 12.047 1 91.62 84 ARG A C 1
ATOM 645 O O . ARG A 1 84 ? -22.484 13.203 11.969 1 91.62 84 ARG A O 1
ATOM 652 N N . GLU A 1 85 ? -22.281 11.039 12.438 1 88.38 85 GLU A N 1
ATOM 653 C CA . GLU A 1 85 ? -23.609 11.039 13.047 1 88.38 85 GLU A CA 1
ATOM 654 C C . GLU A 1 85 ? -23.531 10.68 14.531 1 88.38 85 GLU A C 1
ATOM 656 O O . GLU A 1 85 ? -22.75 9.812 14.922 1 88.38 85 GLU A O 1
ATOM 661 N N . THR A 1 86 ? -24.109 11.57 15.344 1 78.94 86 THR A N 1
ATOM 662 C CA . THR A 1 86 ? -24.141 11.281 16.766 1 78.94 86 THR A CA 1
ATOM 663 C C . THR A 1 86 ? -25.094 10.125 17.062 1 78.94 86 THR A C 1
ATOM 665 O O . THR A 1 86 ? -26.172 10.039 16.484 1 78.94 86 THR A O 1
ATOM 668 N N . ASP A 1 87 ? -24.531 9.078 17.656 1 67 87 ASP A N 1
ATOM 669 C CA . ASP A 1 87 ? -25.344 7.938 18.078 1 67 87 ASP A CA 1
ATOM 670 C C . ASP A 1 87 ? -26.422 8.367 19.062 1 67 87 ASP A C 1
ATOM 672 O O . ASP A 1 87 ? -26.125 8.992 20.094 1 67 87 ASP A O 1
ATOM 676 N N . PRO A 1 88 ? -27.656 8.219 18.766 1 66.44 88 PRO A N 1
ATOM 677 C CA . PRO A 1 88 ? -28.719 8.594 19.688 1 66.44 88 PRO A CA 1
ATOM 678 C C . PRO A 1 88 ? -28.562 7.949 21.062 1 66.44 88 PRO A C 1
ATOM 680 O O . PRO A 1 88 ? -28.953 8.539 22.078 1 66.44 88 PRO A O 1
ATOM 683 N N . ALA A 1 89 ? -28.031 6.766 21.062 1 68.75 89 ALA A N 1
ATOM 684 C CA . ALA A 1 89 ? -27.922 6.023 22.312 1 68.75 89 ALA A CA 1
ATOM 685 C C . ALA A 1 89 ? -26.703 6.477 23.125 1 68.75 89 ALA A C 1
ATOM 687 O O . ALA A 1 89 ? -26.641 6.27 24.344 1 68.75 89 ALA A O 1
ATOM 688 N N . ASP A 1 90 ? -25.781 6.914 22.484 1 66.19 90 ASP A N 1
ATOM 689 C CA . ASP A 1 90 ? -24.562 7.41 23.094 1 66.19 90 ASP A CA 1
ATOM 690 C C . ASP A 1 90 ? -24.031 8.641 22.359 1 66.19 90 ASP A C 1
ATOM 692 O O . ASP A 1 90 ? -23.266 8.523 21.406 1 66.19 90 ASP A O 1
ATOM 696 N N . ARG A 1 91 ? -24.484 9.766 22.859 1 63.59 91 ARG A N 1
ATOM 697 C CA . ARG A 1 91 ? -24.219 11.039 22.188 1 63.59 91 ARG A CA 1
ATOM 698 C C . ARG A 1 91 ? -22.719 11.297 22.062 1 63.59 91 ARG A C 1
ATOM 700 O O . ARG A 1 91 ? -22.297 12.109 21.234 1 63.59 91 ARG A O 1
ATOM 707 N N . ARG A 1 92 ? -22.062 10.492 22.859 1 63.38 92 ARG A N 1
ATOM 708 C CA . ARG A 1 92 ? -20.625 10.734 22.844 1 63.38 92 ARG A CA 1
ATOM 709 C C . ARG A 1 92 ? -19.953 9.906 21.75 1 63.38 92 ARG A C 1
ATOM 711 O O . ARG A 1 92 ? -18.797 10.172 21.391 1 63.38 92 ARG A O 1
ATOM 718 N N . ALA A 1 93 ? -20.766 8.922 21.219 1 75.25 93 ALA A N 1
ATOM 719 C CA . ALA A 1 93 ? -20.109 8.062 20.234 1 75.25 93 ALA A CA 1
ATOM 720 C C . ALA A 1 93 ? -20.5 8.453 18.812 1 75.25 93 ALA A C 1
ATOM 722 O O . ALA A 1 93 ? -21.672 8.438 18.453 1 75.25 93 ALA A O 1
ATOM 723 N N . ALA A 1 94 ? -19.594 8.977 18.125 1 85.88 94 ALA A N 1
ATOM 724 C CA . ALA A 1 94 ? -19.844 9.367 16.734 1 85.88 94 ALA A CA 1
ATOM 725 C C . ALA A 1 94 ? -19.781 8.156 15.812 1 85.88 94 ALA A C 1
ATOM 727 O O . ALA A 1 94 ? -18.922 7.285 15.969 1 85.88 94 ALA A O 1
ATOM 728 N N . ARG A 1 95 ? -20.828 7.992 15 1 93.62 95 ARG A N 1
ATOM 729 C CA . ARG A 1 95 ? -20.859 6.992 13.938 1 93.62 95 ARG A CA 1
ATOM 730 C C . ARG A 1 95 ? -20.438 7.598 12.602 1 93.62 95 ARG A C 1
ATOM 732 O O . ARG A 1 95 ? -20.844 8.711 12.258 1 93.62 95 ARG A O 1
ATOM 739 N N . LEU A 1 96 ? -19.594 6.859 11.914 1 96.62 96 LEU A N 1
ATOM 740 C CA . LEU A 1 96 ? -19.031 7.367 10.672 1 96.62 96 LEU A CA 1
ATOM 741 C C . LEU A 1 96 ? -19.75 6.785 9.461 1 96.62 96 LEU A C 1
ATOM 743 O O . LEU A 1 96 ? -19.922 5.57 9.359 1 96.62 96 LEU A O 1
ATOM 747 N N . LEU A 1 97 ? -20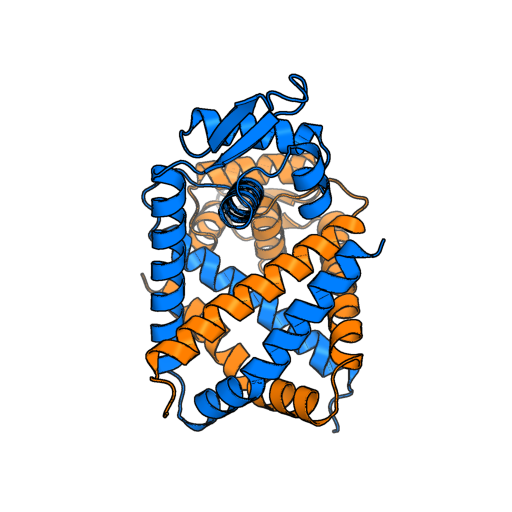.188 7.668 8.578 1 97.19 97 LEU A N 1
ATOM 748 C CA . LEU A 1 97 ? -20.844 7.25 7.34 1 97.19 97 LEU A CA 1
ATOM 749 C C . LEU A 1 97 ? -20.125 7.844 6.125 1 97.19 97 LEU A C 1
ATOM 751 O O . LEU A 1 97 ? -19.703 9 6.156 1 97.19 97 LEU A O 1
ATOM 755 N N . PRO A 1 98 ? -20.031 7.016 5.059 1 97.5 98 PRO A N 1
ATOM 756 C CA . PRO A 1 98 ? -19.5 7.59 3.826 1 97.5 98 PRO A CA 1
ATOM 757 C C . PRO A 1 98 ? -20.5 8.469 3.088 1 97.5 98 PRO A C 1
ATOM 759 O O . PRO A 1 98 ? -21.703 8.195 3.121 1 97.5 98 PRO A O 1
ATOM 762 N N . THR A 1 99 ? -20.062 9.5 2.469 1 97.31 99 THR A N 1
ATOM 763 C CA . THR A 1 99 ? -20.906 10.305 1.597 1 97.31 99 THR A CA 1
ATOM 764 C C . THR A 1 99 ? -21.031 9.656 0.216 1 97.31 99 THR A C 1
ATOM 766 O O . THR A 1 99 ? -20.312 8.703 -0.089 1 97.31 99 THR A O 1
ATOM 769 N N . VAL A 1 100 ? -21.922 10.234 -0.582 1 96.25 100 VAL A N 1
ATOM 770 C CA . VAL A 1 100 ? -22.062 9.805 -1.971 1 96.25 100 VAL A CA 1
ATOM 771 C C . VAL A 1 100 ? -20.766 10.07 -2.723 1 96.25 100 VAL A C 1
ATOM 773 O O . VAL A 1 100 ? -20.328 9.258 -3.549 1 96.25 100 VAL A O 1
ATOM 776 N N . ALA A 1 101 ? -20.156 11.148 -2.383 1 94.12 101 ALA A N 1
ATOM 777 C CA . ALA A 1 101 ? -18.891 11.516 -3.004 1 94.12 101 ALA A CA 1
ATOM 778 C C . ALA A 1 101 ? -17.797 10.508 -2.658 1 94.12 101 ALA A C 1
ATOM 780 O O . ALA A 1 101 ? -16.969 10.172 -3.506 1 94.12 101 ALA A O 1
ATOM 781 N N . ALA A 1 102 ? -17.797 10.031 -1.449 1 94.56 102 ALA A N 1
ATOM 782 C CA . ALA A 1 102 ? -16.828 9.023 -1.013 1 94.56 102 ALA A CA 1
ATOM 783 C C . ALA A 1 102 ? -17.016 7.719 -1.78 1 94.56 102 ALA A C 1
ATOM 785 O O . ALA A 1 102 ? -16.031 7.129 -2.254 1 94.56 102 ALA A O 1
ATOM 786 N N . GLU A 1 103 ? -18.234 7.344 -1.901 1 94.94 103 GLU A N 1
ATOM 787 C CA . GLU A 1 103 ? -18.547 6.109 -2.617 1 94.94 103 GLU A CA 1
ATOM 788 C C . GLU A 1 103 ? -18.141 6.207 -4.086 1 94.94 103 GLU A C 1
ATOM 790 O O . GLU A 1 103 ? -17.609 5.254 -4.648 1 94.94 103 GLU A O 1
ATOM 795 N N . ALA A 1 104 ? -18.469 7.305 -4.645 1 93.31 104 ALA A N 1
ATOM 796 C CA . ALA A 1 104 ? -18.094 7.527 -6.043 1 93.31 104 ALA A CA 1
ATOM 797 C C . ALA A 1 104 ? -16.578 7.492 -6.223 1 93.31 104 ALA A C 1
ATOM 799 O O . ALA A 1 104 ? -16.078 6.898 -7.18 1 93.31 104 ALA A O 1
ATOM 800 N N . ARG A 1 105 ? -15.844 8.078 -5.305 1 89.94 105 ARG A N 1
ATOM 801 C CA . ARG A 1 105 ? -14.391 8.109 -5.371 1 89.94 105 ARG A CA 1
ATOM 802 C C . ARG A 1 105 ? -13.797 6.711 -5.234 1 89.94 105 ARG A C 1
ATOM 804 O O . ARG A 1 105 ? -12.883 6.344 -5.969 1 89.94 105 ARG A O 1
ATOM 811 N N . LEU A 1 106 ? -14.336 5.988 -4.32 1 91.25 106 LEU A N 1
ATOM 812 C CA . LEU A 1 106 ? -13.852 4.629 -4.105 1 91.25 106 LEU A CA 1
ATOM 813 C C . LEU A 1 106 ? -14.164 3.742 -5.309 1 91.25 106 LEU A C 1
ATOM 815 O O . LEU A 1 106 ? -13.352 2.889 -5.68 1 91.25 106 LEU A O 1
ATOM 819 N N . ARG A 1 107 ? -15.32 3.934 -5.887 1 92.31 107 ARG A N 1
ATOM 820 C CA . ARG A 1 107 ? -15.688 3.188 -7.086 1 92.31 107 ARG A CA 1
ATOM 821 C C . ARG A 1 107 ? -14.75 3.514 -8.242 1 92.31 107 ARG A C 1
ATOM 823 O O . ARG A 1 107 ? -14.297 2.615 -8.953 1 92.31 107 ARG A O 1
ATOM 830 N N . ASP A 1 108 ? -14.5 4.742 -8.414 1 90.44 108 ASP A N 1
ATOM 831 C CA . ASP A 1 108 ? -13.594 5.18 -9.469 1 90.44 108 ASP A CA 1
ATOM 832 C C . ASP A 1 108 ? -12.195 4.582 -9.273 1 90.44 108 ASP A C 1
ATOM 834 O O . ASP A 1 108 ? -11.586 4.094 -10.227 1 90.44 108 ASP A O 1
ATOM 838 N N . TRP A 1 109 ? -11.719 4.621 -8.062 1 87.56 109 TRP A N 1
ATOM 839 C CA . TRP A 1 109 ? -10.414 4.059 -7.746 1 87.56 109 TRP A CA 1
ATOM 840 C C . TRP A 1 109 ? -10.367 2.568 -8.062 1 87.56 109 TRP A C 1
ATOM 842 O O . TRP A 1 109 ? -9.414 2.08 -8.672 1 87.56 109 TRP A O 1
ATOM 852 N N . ARG A 1 110 ? -11.391 1.869 -7.656 1 90.31 110 ARG A N 1
ATOM 853 C CA . ARG A 1 110 ? -11.453 0.432 -7.902 1 90.31 110 ARG A CA 1
ATOM 854 C C . ARG A 1 110 ? -11.5 0.136 -9.398 1 90.31 110 ARG A C 1
ATOM 856 O O . ARG A 1 110 ? -10.828 -0.78 -9.875 1 90.31 110 ARG A O 1
ATOM 863 N N . GLU A 1 111 ? -12.281 0.905 -10.109 1 92.62 111 GLU A N 1
ATOM 864 C CA . GLU A 1 111 ? -12.422 0.695 -11.547 1 92.62 111 GLU A CA 1
ATOM 865 C C . GLU A 1 111 ? -11.102 0.943 -12.273 1 92.62 111 GLU A C 1
ATOM 867 O O . GLU A 1 111 ? -10.727 0.178 -13.164 1 92.62 111 GLU A O 1
ATOM 872 N N . ARG A 1 112 ? -10.445 2.002 -11.883 1 91 112 ARG A N 1
ATOM 873 C CA . ARG A 1 112 ? -9.156 2.318 -12.492 1 91 112 ARG A CA 1
ATOM 874 C C . ARG A 1 112 ? -8.125 1.245 -12.172 1 91 112 ARG A C 1
ATOM 876 O O . ARG A 1 112 ? -7.336 0.854 -13.039 1 91 112 ARG A O 1
ATOM 883 N N . ARG A 1 113 ? -8.125 0.807 -10.984 1 91.44 113 ARG A N 1
ATOM 884 C CA . ARG A 1 113 ? -7.195 -0.242 -10.57 1 91.44 113 ARG A CA 1
ATOM 885 C C . ARG A 1 113 ? -7.453 -1.533 -11.344 1 91.44 113 ARG A C 1
ATOM 887 O O . ARG A 1 113 ? -6.516 -2.152 -11.852 1 91.44 113 ARG A O 1
ATOM 894 N N . THR A 1 114 ? -8.742 -1.934 -11.398 1 93.69 114 THR A N 1
ATOM 895 C CA . THR A 1 114 ? -9.078 -3.174 -12.086 1 93.69 114 THR A CA 1
ATOM 896 C C . THR A 1 114 ? -8.758 -3.068 -13.57 1 93.69 114 THR A C 1
ATOM 898 O O . THR A 1 114 ? -8.273 -4.023 -14.18 1 93.69 114 THR A O 1
ATOM 901 N N . ALA A 1 115 ? -9.039 -1.905 -14.117 1 93.31 115 ALA A N 1
ATOM 902 C CA . ALA A 1 115 ? -8.711 -1.694 -15.523 1 93.31 115 ALA A CA 1
ATOM 903 C C . ALA A 1 115 ? -7.203 -1.81 -15.758 1 93.31 115 ALA A C 1
ATOM 905 O O . ALA A 1 115 ? -6.766 -2.416 -16.734 1 93.31 115 ALA A O 1
ATOM 906 N N . LEU A 1 116 ? -6.438 -1.231 -14.898 1 91.81 116 LEU A N 1
ATOM 907 C CA . LEU A 1 116 ? -4.984 -1.284 -14.984 1 91.81 116 LEU A CA 1
ATOM 908 C C . LEU A 1 116 ? -4.488 -2.725 -14.914 1 91.81 116 LEU A C 1
ATOM 910 O O . LEU A 1 116 ? -3.686 -3.152 -15.742 1 91.81 116 LEU A O 1
ATOM 914 N N . VAL A 1 117 ? -4.984 -3.494 -13.961 1 93.81 117 VAL A N 1
ATOM 915 C CA . VAL A 1 117 ? -4.559 -4.875 -13.758 1 93.81 117 VAL A CA 1
ATOM 916 C C . VAL A 1 117 ? -5.016 -5.734 -14.938 1 93.81 117 VAL A C 1
ATOM 918 O O . VAL A 1 117 ? -4.273 -6.598 -15.406 1 93.81 117 VAL A O 1
ATOM 921 N N . ARG A 1 118 ? -6.254 -5.477 -15.383 1 93.69 118 ARG A N 1
ATOM 922 C CA . ARG A 1 118 ? -6.75 -6.188 -16.562 1 93.69 118 ARG A CA 1
ATOM 923 C C . ARG A 1 118 ? -5.809 -6.012 -17.75 1 93.69 118 ARG A C 1
ATOM 925 O O . ARG A 1 118 ? -5.492 -6.977 -18.438 1 93.69 118 ARG A O 1
ATOM 932 N N . GLY A 1 119 ? -5.41 -4.77 -17.969 1 93.12 119 GLY A N 1
ATOM 933 C CA . GLY A 1 119 ? -4.484 -4.492 -19.047 1 93.12 119 GLY A CA 1
ATOM 934 C C . GLY A 1 119 ? -3.166 -5.23 -18.906 1 93.12 119 GLY A C 1
ATOM 935 O O . GLY A 1 119 ? -2.621 -5.734 -19.891 1 93.12 119 GLY A O 1
ATOM 936 N N . GLN A 1 120 ? -2.637 -5.297 -17.734 1 93.12 120 GLN A N 1
ATOM 937 C CA . GLN A 1 120 ? -1.366 -5.973 -17.484 1 93.12 120 GLN A CA 1
ATOM 938 C C . GLN A 1 120 ? -1.515 -7.488 -17.625 1 93.12 120 GLN A C 1
ATOM 940 O O . GLN A 1 120 ? -0.628 -8.156 -18.156 1 93.12 120 GLN A O 1
ATOM 945 N N . VAL A 1 121 ? -2.609 -8.047 -17.109 1 93.5 121 VAL A N 1
ATOM 946 C CA . VAL A 1 121 ? -2.877 -9.477 -17.188 1 93.5 121 VAL A CA 1
ATOM 947 C C . VAL A 1 121 ? -3.035 -9.891 -18.656 1 93.5 121 VAL A C 1
ATOM 949 O O . VAL A 1 121 ? -2.59 -10.969 -19.047 1 93.5 121 VAL A O 1
ATOM 952 N N . ALA A 1 122 ? -3.668 -9.039 -19.422 1 93.44 122 ALA A N 1
ATOM 953 C CA . ALA A 1 122 ? -3.891 -9.312 -20.844 1 93.44 122 ALA A CA 1
ATOM 954 C C . ALA A 1 122 ? -2.568 -9.445 -21.594 1 93.44 122 ALA A C 1
ATOM 956 O O . ALA A 1 122 ? -2.508 -10.055 -22.656 1 93.44 122 ALA A O 1
ATOM 957 N N . ARG A 1 123 ? -1.47 -8.883 -21.031 1 93.56 123 ARG A N 1
ATOM 958 C CA . ARG A 1 123 ? -0.159 -8.906 -21.672 1 93.56 123 ARG A CA 1
ATOM 959 C C . ARG A 1 123 ? 0.602 -10.18 -21.312 1 93.56 123 ARG A C 1
ATOM 961 O O . ARG A 1 123 ? 1.64 -10.477 -21.906 1 93.56 123 ARG A O 1
ATOM 968 N N . LEU A 1 124 ? 0.118 -10.859 -20.359 1 94.56 124 LEU A N 1
ATOM 969 C CA . LEU A 1 124 ? 0.761 -12.109 -19.969 1 94.56 124 LEU A CA 1
ATOM 970 C C . LEU A 1 124 ? 0.433 -13.227 -20.969 1 94.56 124 LEU A C 1
ATOM 972 O O . LEU A 1 124 ? -0.641 -13.227 -21.562 1 94.56 124 LEU A O 1
ATOM 976 N N . ASP A 1 125 ? 1.364 -14.156 -21.125 1 95.5 125 ASP A N 1
ATOM 977 C CA . ASP A 1 125 ? 1.055 -15.32 -21.953 1 95.5 125 ASP A CA 1
ATOM 978 C C . ASP A 1 125 ? 0.112 -16.281 -21.219 1 95.5 125 ASP A C 1
ATOM 980 O O . ASP A 1 125 ? -0.225 -16.062 -20.062 1 95.5 125 ASP A O 1
ATOM 984 N N . GLU A 1 126 ? -0.369 -17.25 -21.906 1 95.25 126 GLU A N 1
ATOM 985 C CA . GLU A 1 126 ? -1.386 -18.172 -21.391 1 95.25 126 GLU A CA 1
ATOM 986 C C . GLU A 1 126 ? -0.872 -18.938 -20.172 1 95.25 126 GLU A C 1
ATOM 988 O O . GLU A 1 126 ? -1.616 -19.172 -19.219 1 95.25 126 GLU A O 1
ATOM 993 N N . VAL A 1 127 ? 0.416 -19.344 -20.203 1 96 127 VAL A N 1
ATOM 994 C CA . VAL A 1 127 ? 1.013 -20.094 -19.109 1 96 127 VAL A CA 1
ATOM 995 C C . VAL A 1 127 ? 1.018 -19.266 -17.828 1 96 127 VAL A C 1
ATOM 997 O O . VAL A 1 127 ? 0.597 -19.734 -16.766 1 96 127 VAL A O 1
ATOM 1000 N N . ASP A 1 128 ? 1.434 -18.031 -17.984 1 95.62 128 ASP A N 1
ATOM 1001 C CA . ASP A 1 128 ? 1.477 -17.109 -16.844 1 95.62 128 ASP A CA 1
ATOM 1002 C C . ASP A 1 128 ? 0.073 -16.828 -16.312 1 95.62 128 ASP A C 1
ATOM 1004 O O . ASP A 1 128 ? -0.142 -16.797 -15.102 1 95.62 128 ASP A O 1
ATOM 1008 N N . ARG A 1 129 ? -0.862 -16.625 -17.188 1 95.06 129 ARG A N 1
ATOM 1009 C CA . ARG A 1 129 ? -2.234 -16.344 -16.781 1 95.06 129 ARG A CA 1
ATOM 1010 C C . ARG A 1 129 ? -2.834 -17.531 -16.016 1 95.06 129 ARG A C 1
ATOM 1012 O O . ARG A 1 129 ? -3.471 -17.344 -14.977 1 95.06 129 ARG A O 1
ATOM 1019 N N . LYS A 1 130 ? -2.602 -18.656 -16.516 1 95.31 130 LYS A N 1
ATOM 1020 C CA . LYS A 1 130 ? -3.135 -19.844 -15.875 1 95.31 130 LYS A CA 1
ATOM 1021 C C . LYS A 1 130 ? -2.51 -20.062 -14.5 1 95.31 130 LYS A C 1
ATOM 1023 O O . LYS A 1 130 ? -3.188 -20.484 -13.555 1 95.31 130 LYS A O 1
ATOM 1028 N N . ALA A 1 131 ? -1.214 -19.812 -14.398 1 95.75 131 ALA A N 1
ATOM 1029 C CA . ALA A 1 131 ? -0.535 -19.938 -13.109 1 95.75 131 ALA A CA 1
ATOM 1030 C C . ALA A 1 131 ? -1.126 -18.969 -12.086 1 95.75 131 ALA A C 1
ATOM 1032 O O . ALA A 1 131 ? -1.328 -19.328 -10.922 1 95.75 131 ALA A O 1
ATOM 1033 N N . LEU A 1 132 ? -1.409 -17.719 -12.516 1 95.69 132 LEU A N 1
ATOM 1034 C CA . LEU A 1 132 ? -2.01 -16.734 -11.625 1 95.69 132 LEU A CA 1
ATOM 1035 C C . LEU A 1 132 ? -3.42 -17.156 -11.219 1 95.69 132 LEU A C 1
ATOM 1037 O O . LEU A 1 132 ? -3.807 -17.016 -10.055 1 95.69 132 LEU A O 1
ATOM 1041 N N . GLU A 1 133 ? -4.133 -17.625 -12.203 1 95 133 GLU A N 1
ATOM 1042 C CA . GLU A 1 133 ? -5.488 -18.094 -11.914 1 95 133 GLU A CA 1
ATOM 1043 C C . GLU A 1 133 ? -5.48 -19.219 -10.883 1 95 133 GLU A C 1
ATOM 1045 O O . GLU A 1 133 ? -6.301 -19.234 -9.969 1 95 133 GLU A O 1
ATOM 1050 N N . ALA A 1 134 ? -4.562 -20.078 -11.023 1 94.62 134 ALA A N 1
ATOM 1051 C CA . ALA A 1 134 ? -4.457 -21.219 -10.117 1 94.62 134 ALA A CA 1
ATOM 1052 C C . ALA A 1 134 ? -4.02 -20.766 -8.727 1 94.62 134 ALA A C 1
ATOM 1054 O O . ALA A 1 134 ? -4.312 -21.438 -7.73 1 94.62 134 ALA A O 1
ATOM 1055 N N . ALA A 1 135 ? -3.332 -19.672 -8.664 1 96.25 135 ALA A N 1
ATOM 1056 C CA . ALA A 1 135 ? -2.775 -19.203 -7.395 1 96.25 135 ALA A CA 1
ATOM 1057 C C . ALA A 1 135 ? -3.768 -18.312 -6.652 1 96.25 135 ALA A C 1
ATOM 1059 O O . ALA A 1 135 ? -3.588 -18.031 -5.469 1 96.25 135 ALA A O 1
ATOM 1060 N N . LEU A 1 136 ? -4.809 -17.828 -7.352 1 95.69 136 LEU A N 1
ATOM 1061 C CA . LEU A 1 136 ? -5.727 -16.844 -6.801 1 95.69 136 LEU A CA 1
ATOM 1062 C C . LEU A 1 136 ? -6.363 -17.359 -5.512 1 95.69 136 LEU A C 1
ATOM 1064 O O . LEU A 1 136 ? -6.422 -16.625 -4.516 1 95.69 136 LEU A O 1
ATOM 1068 N N . PRO A 1 137 ? -6.809 -18.641 -5.41 1 95.12 137 PRO A N 1
ATOM 1069 C CA . PRO A 1 137 ? -7.355 -19.125 -4.141 1 95.12 137 PRO A CA 1
ATOM 1070 C C . PRO A 1 137 ? -6.344 -19.078 -3 1 95.12 137 PRO A C 1
ATOM 1072 O O . PRO A 1 137 ? -6.695 -18.703 -1.876 1 95.12 137 PRO A O 1
ATOM 1075 N N . ALA A 1 138 ? -5.129 -19.438 -3.289 1 95.44 138 ALA A N 1
ATOM 1076 C CA . ALA A 1 138 ? -4.074 -19.391 -2.277 1 95.44 138 ALA A CA 1
ATOM 1077 C C . ALA A 1 138 ? -3.812 -17.969 -1.819 1 95.44 138 ALA A C 1
ATOM 1079 O O . ALA A 1 138 ? -3.588 -17.719 -0.631 1 95.44 138 ALA A O 1
ATOM 1080 N N . LEU A 1 139 ? -3.822 -17 -2.756 1 95.06 139 LEU A N 1
ATOM 1081 C CA . LEU A 1 139 ? -3.648 -15.586 -2.418 1 95.06 139 LEU A CA 1
ATOM 1082 C C . LEU A 1 139 ? -4.785 -15.094 -1.525 1 95.06 139 LEU A C 1
ATOM 1084 O O . LEU A 1 139 ? -4.551 -14.344 -0.578 1 95.06 139 LEU A O 1
ATOM 1088 N N . ARG A 1 140 ? -5.984 -15.531 -1.815 1 93.69 140 ARG A N 1
ATOM 1089 C CA . ARG A 1 140 ? -7.133 -15.172 -0.993 1 93.69 140 ARG A CA 1
ATOM 1090 C C . ARG A 1 140 ? -6.996 -15.742 0.417 1 93.69 140 ARG A C 1
ATOM 1092 O O . ARG A 1 140 ? -7.324 -15.062 1.396 1 93.69 140 ARG A O 1
ATOM 1099 N N . LYS A 1 141 ? -6.523 -16.906 0.501 1 93.88 141 LYS A N 1
ATOM 1100 C CA . LYS A 1 141 ? -6.312 -17.531 1.81 1 93.88 141 LYS A CA 1
ATOM 1101 C C . LYS A 1 141 ? -5.27 -16.766 2.615 1 93.88 141 LYS A C 1
ATOM 1103 O O . LYS A 1 141 ? -5.406 -16.609 3.83 1 93.88 141 LYS A O 1
ATOM 1108 N N . LEU A 1 142 ? -4.195 -16.359 1.928 1 91.06 142 LEU A N 1
ATOM 1109 C CA . LEU A 1 142 ? -3.195 -15.539 2.596 1 91.06 142 LEU A CA 1
ATOM 1110 C C . LEU A 1 142 ? -3.836 -14.289 3.189 1 91.06 142 LEU A C 1
ATOM 1112 O O . LEU A 1 142 ? -3.557 -13.93 4.336 1 91.06 142 LEU A O 1
ATOM 1116 N N . ALA A 1 143 ? -4.703 -13.594 2.422 1 88.06 143 ALA A N 1
ATOM 1117 C CA . ALA A 1 143 ? -5.395 -12.391 2.879 1 88.06 143 ALA A CA 1
ATOM 1118 C C . ALA A 1 143 ? -6.273 -12.695 4.09 1 88.06 143 ALA A C 1
ATOM 1120 O O . ALA A 1 143 ? -6.289 -11.938 5.059 1 88.06 143 ALA A O 1
ATOM 1121 N N . GLU A 1 144 ? -6.941 -13.812 4.051 1 87.06 144 GLU A N 1
ATOM 1122 C CA . GLU A 1 144 ? -7.828 -14.211 5.141 1 87.06 144 GLU A CA 1
ATOM 1123 C C . GLU A 1 144 ? -7.035 -14.508 6.41 1 87.06 144 GLU A C 1
ATOM 1125 O O . GLU A 1 144 ? -7.441 -14.117 7.508 1 87.06 144 GLU A O 1
ATOM 1130 N N . ASN A 1 145 ? -5.934 -15.203 6.242 1 87.5 145 ASN A N 1
ATOM 1131 C CA . ASN A 1 145 ? -5.09 -15.539 7.387 1 87.5 145 ASN A CA 1
ATOM 1132 C C . ASN A 1 145 ? -4.516 -14.281 8.039 1 87.5 145 ASN A C 1
ATOM 1134 O O . ASN A 1 145 ? -4.398 -14.219 9.266 1 87.5 145 ASN A O 1
ATOM 1138 N N . LEU A 1 146 ? -4.164 -13.359 7.234 1 84.69 146 LEU A N 1
ATOM 1139 C CA . LEU A 1 146 ? -3.619 -12.102 7.738 1 84.69 146 LEU A CA 1
ATOM 1140 C C . LEU A 1 146 ? -4.684 -11.312 8.5 1 84.69 146 LEU A C 1
ATOM 1142 O O . LEU A 1 146 ? -4.367 -10.586 9.445 1 84.69 146 LEU A O 1
ATOM 1146 N N . HIS A 1 147 ? -5.906 -11.391 8.047 1 76.31 147 HIS A N 1
ATOM 1147 C CA . HIS A 1 147 ? -7.012 -10.703 8.703 1 76.31 147 HIS A CA 1
ATOM 1148 C C . HIS A 1 147 ? -7.293 -11.312 10.07 1 76.31 147 HIS A C 1
ATOM 1150 O O . HIS A 1 147 ? -7.559 -10.578 11.031 1 76.31 147 HIS A O 1
ATOM 1156 N N . GLU A 1 148 ? -7.367 -12.594 10.172 1 68.5 148 GLU A N 1
ATOM 1157 C CA . GLU A 1 148 ? -7.719 -13.312 11.391 1 68.5 148 GLU A CA 1
ATOM 1158 C C . GLU A 1 148 ? -6.68 -13.086 12.484 1 68.5 148 GLU A C 1
ATOM 1160 O O . GLU A 1 148 ? -7.031 -12.969 13.664 1 68.5 148 GLU A O 1
ATOM 1165 N N . GLU A 1 149 ? -5.473 -13.07 12.195 1 61.56 149 GLU A N 1
ATOM 1166 C CA . GLU A 1 149 ? -4.438 -12.906 13.211 1 61.56 149 GLU A CA 1
ATOM 1167 C C . GLU A 1 149 ? -4.395 -11.469 13.727 1 61.56 149 GLU A C 1
ATOM 1169 O O . GLU A 1 149 ? -3.939 -11.219 14.844 1 61.56 149 GLU A O 1
ATOM 1174 N N . GLY A 1 150 ? -4.688 -10.492 13.016 1 54.69 150 GLY A N 1
ATOM 1175 C CA . GLY A 1 150 ? -4.734 -9.117 13.484 1 54.69 150 GLY A CA 1
ATOM 1176 C C . GLY A 1 150 ? -5.844 -8.867 14.492 1 54.69 150 GLY A C 1
ATOM 1177 O O . GLY A 1 150 ? -5.77 -7.922 15.281 1 54.69 150 GLY A O 1
ATOM 1178 N N . GLY A 1 151 ? -7.051 -9.539 14.398 1 48.88 151 GLY A N 1
ATOM 1179 C CA . GLY A 1 151 ? -8.164 -9.422 15.328 1 48.88 151 GLY A CA 1
ATOM 1180 C C . GLY A 1 151 ? -7.914 -10.102 16.656 1 48.88 151 GLY A C 1
ATOM 1181 O O . GLY A 1 151 ? -8.562 -9.789 17.656 1 48.88 151 GLY A O 1
ATOM 1182 N N . GLU A 1 152 ? -7.383 -11.266 16.703 1 41.41 152 GLU A N 1
ATOM 1183 C CA . GLU A 1 152 ? -7.355 -12.031 17.938 1 41.41 152 GLU A CA 1
ATOM 1184 C C . GLU A 1 152 ? -6.422 -11.383 18.969 1 41.41 152 GLU A C 1
ATOM 1186 O O . GLU A 1 152 ? -6.34 -11.836 20.109 1 41.41 152 GLU A O 1
ATOM 1191 N N . ARG A 1 153 ? -5.52 -10.422 18.734 1 34.47 153 ARG A N 1
ATOM 1192 C CA . ARG A 1 153 ? -4.941 -9.992 20 1 34.47 153 ARG A CA 1
ATOM 1193 C C . ARG A 1 153 ? -5.707 -8.812 20.594 1 34.47 153 ARG A C 1
ATOM 1195 O O . ARG A 1 153 ? -6.238 -7.984 19.844 1 34.47 153 ARG A O 1
ATOM 1202 N N . MET B 1 1 ? -19.766 -22.688 -15.32 1 31.44 1 MET B N 1
ATOM 1203 C CA . MET B 1 1 ? -19.891 -21.328 -15.844 1 31.44 1 MET B CA 1
ATOM 1204 C C . MET B 1 1 ? -18.531 -20.641 -15.945 1 31.44 1 MET B C 1
ATOM 1206 O O . MET B 1 1 ? -17.812 -20.531 -14.945 1 31.44 1 MET B O 1
ATOM 1210 N N . GLU B 1 2 ? -17.797 -20.656 -17.031 1 36.28 2 GLU B N 1
ATOM 1211 C CA . GLU B 1 2 ? -16.484 -20.156 -17.438 1 36.28 2 GLU B CA 1
ATOM 1212 C C . GLU B 1 2 ? -16.25 -18.75 -16.922 1 36.28 2 GLU B C 1
ATOM 1214 O O . GLU B 1 2 ? -17.062 -17.844 -17.141 1 36.28 2 GLU B O 1
ATOM 1219 N N . ARG B 1 3 ? -15.781 -18.594 -15.719 1 45.81 3 ARG B N 1
ATOM 1220 C CA . ARG B 1 3 ? -15.688 -17.266 -15.133 1 45.81 3 ARG B CA 1
ATOM 1221 C C . ARG B 1 3 ? -15.289 -16.234 -16.188 1 45.81 3 ARG B C 1
ATOM 1223 O O . ARG B 1 3 ? -14.375 -16.469 -16.984 1 45.81 3 ARG B O 1
ATOM 1230 N N . GLU B 1 4 ? -15.953 -15.492 -16.75 1 47.16 4 GLU B N 1
ATOM 1231 C CA . GLU B 1 4 ? -15.664 -14.461 -17.734 1 47.16 4 GLU B CA 1
ATOM 1232 C C . GLU B 1 4 ? -14.352 -13.742 -17.422 1 47.16 4 GLU B C 1
ATOM 1234 O O . GLU B 1 4 ? -14.023 -13.531 -16.25 1 47.16 4 GLU B O 1
ATOM 1239 N N . PRO B 1 5 ? -13.305 -13.844 -18.328 1 50.38 5 PRO B N 1
ATOM 1240 C CA . PRO B 1 5 ? -11.969 -13.258 -18.188 1 50.38 5 PRO B CA 1
ATOM 1241 C C . PRO B 1 5 ? -11.961 -12 -17.328 1 50.38 5 PRO B C 1
ATOM 1243 O O . PRO B 1 5 ? -10.977 -11.719 -16.641 1 50.38 5 PRO B O 1
ATOM 1246 N N . GLY B 1 6 ? -12.938 -11.156 -17.5 1 54.84 6 GLY B N 1
ATOM 1247 C CA . GLY B 1 6 ? -13.062 -9.898 -16.766 1 54.84 6 GLY B CA 1
ATOM 1248 C C . GLY B 1 6 ? -13.062 -10.078 -15.266 1 54.84 6 GLY B C 1
ATOM 1249 O O . GLY B 1 6 ? -12.539 -9.234 -14.531 1 54.84 6 GLY B O 1
ATOM 1250 N N . ASN B 1 7 ? -13.438 -11.273 -14.773 1 82.44 7 ASN B N 1
ATOM 1251 C CA . ASN B 1 7 ? -13.719 -11.555 -13.367 1 82.44 7 ASN B CA 1
ATOM 1252 C C . ASN B 1 7 ? -12.445 -11.906 -12.602 1 82.44 7 ASN B C 1
ATOM 1254 O O . ASN B 1 7 ? -12.219 -11.398 -11.5 1 82.44 7 ASN B O 1
ATOM 1258 N N . PHE B 1 8 ? -11.492 -12.523 -13.508 1 88.19 8 PHE B N 1
ATOM 1259 C CA . PHE B 1 8 ? -10.281 -12.961 -12.828 1 88.19 8 PHE B CA 1
ATOM 1260 C C . PHE B 1 8 ? -9.406 -11.773 -12.469 1 88.19 8 PHE B C 1
ATOM 1262 O O . PHE B 1 8 ? -8.945 -11.648 -11.328 1 88.19 8 PHE B O 1
ATOM 1269 N N . ALA B 1 9 ? -9.172 -10.875 -13.516 1 90.19 9 ALA B N 1
ATOM 1270 C CA . ALA B 1 9 ? -8.312 -9.711 -13.289 1 90.19 9 ALA B CA 1
ATOM 1271 C C . ALA B 1 9 ? -8.859 -8.844 -12.156 1 90.19 9 ALA B C 1
ATOM 1273 O O . ALA B 1 9 ? -8.086 -8.297 -11.367 1 90.19 9 ALA B O 1
ATOM 1274 N N . ASP B 1 10 ? -10.164 -8.766 -12.148 1 92.06 10 ASP B N 1
ATOM 1275 C CA . ASP B 1 10 ? -10.789 -7.992 -11.078 1 92.06 10 ASP B CA 1
ATOM 1276 C C . ASP B 1 10 ? -10.547 -8.641 -9.719 1 92.06 10 ASP B C 1
ATOM 1278 O O . ASP B 1 10 ? -10.203 -7.965 -8.75 1 92.06 10 ASP B O 1
ATOM 1282 N N . ASP B 1 11 ? -10.734 -9.906 -9.703 1 93.06 11 ASP B N 1
ATOM 1283 C CA . ASP B 1 11 ? -10.523 -10.648 -8.469 1 93.06 11 ASP B CA 1
ATOM 1284 C C . ASP B 1 11 ? -9.062 -10.57 -8.023 1 93.06 11 ASP B C 1
ATOM 1286 O O . ASP B 1 11 ? -8.773 -10.438 -6.836 1 93.06 11 ASP B O 1
ATOM 1290 N N . LEU B 1 12 ? -8.172 -10.688 -9 1 94.31 12 LEU B N 1
ATOM 1291 C CA . LEU B 1 12 ? -6.75 -10.602 -8.703 1 94.31 12 LEU B CA 1
ATOM 1292 C C . LEU B 1 12 ? -6.391 -9.234 -8.133 1 94.31 12 LEU B C 1
ATOM 1294 O O . LEU B 1 12 ? -5.703 -9.141 -7.113 1 94.31 12 LEU B O 1
ATOM 1298 N N . ALA B 1 13 ? -6.934 -8.211 -8.797 1 93.12 13 ALA B N 1
ATOM 1299 C CA . ALA B 1 13 ? -6.676 -6.844 -8.344 1 93.12 13 ALA B CA 1
ATOM 1300 C C . ALA B 1 13 ? -7.152 -6.645 -6.91 1 93.12 13 ALA B C 1
ATOM 1302 O O . ALA B 1 13 ? -6.402 -6.148 -6.062 1 93.12 13 ALA B O 1
ATOM 1303 N N . ASP B 1 14 ? -8.328 -7.098 -6.641 1 90.94 14 ASP B N 1
ATOM 1304 C CA . ASP B 1 14 ? -8.914 -6.945 -5.309 1 90.94 14 ASP B CA 1
ATOM 1305 C C . ASP B 1 14 ? -8.125 -7.738 -4.27 1 90.94 14 ASP B C 1
ATOM 1307 O O . ASP B 1 14 ? -7.906 -7.266 -3.154 1 90.94 14 ASP B O 1
ATOM 1311 N N . THR B 1 15 ? -7.711 -8.891 -4.59 1 93.12 15 THR B N 1
ATOM 1312 C CA . THR B 1 15 ? -6.98 -9.758 -3.664 1 93.12 15 THR B CA 1
ATOM 1313 C C . THR B 1 15 ? -5.602 -9.18 -3.361 1 93.12 15 THR B C 1
ATOM 1315 O O . THR B 1 15 ? -5.168 -9.172 -2.207 1 93.12 15 THR B O 1
ATOM 1318 N N . LEU B 1 16 ? -4.895 -8.68 -4.395 1 92.81 16 LEU B N 1
ATOM 1319 C CA . LEU B 1 16 ? -3.57 -8.094 -4.207 1 92.81 16 LEU B CA 1
ATOM 1320 C C . LEU B 1 16 ? -3.635 -6.887 -3.279 1 92.81 16 LEU B C 1
ATOM 1322 O O . LEU B 1 16 ? -2.811 -6.754 -2.371 1 92.81 16 LEU B O 1
ATOM 1326 N N . VAL B 1 17 ? -4.602 -6.066 -3.459 1 88.56 17 VAL B N 1
ATOM 1327 C CA . VAL B 1 17 ? -4.793 -4.891 -2.613 1 88.56 17 VAL B CA 1
ATOM 1328 C C . VAL B 1 17 ? -5.098 -5.332 -1.183 1 88.56 17 VAL B C 1
ATOM 1330 O O . VAL B 1 17 ? -4.57 -4.762 -0.225 1 88.56 17 VAL B O 1
ATOM 1333 N N . GLY B 1 18 ? -5.969 -6.293 -1.051 1 88.12 18 GLY B N 1
ATOM 1334 C CA . GLY B 1 18 ? -6.32 -6.797 0.267 1 88.12 18 GLY B CA 1
ATOM 1335 C C . GLY B 1 18 ? -5.133 -7.371 1.019 1 88.12 18 GLY B C 1
ATOM 1336 O O . GLY B 1 18 ? -4.938 -7.074 2.199 1 88.12 18 GLY B O 1
ATOM 1337 N N . VAL B 1 19 ? -4.332 -8.195 0.388 1 91.31 19 VAL B N 1
ATOM 1338 C CA . VAL B 1 19 ? -3.156 -8.805 1.001 1 91.31 19 VAL B CA 1
ATOM 1339 C C . VAL B 1 19 ? -2.199 -7.711 1.475 1 91.31 19 VAL B C 1
ATOM 1341 O O . VAL B 1 19 ? -1.735 -7.734 2.617 1 91.31 19 VAL B O 1
ATOM 1344 N N . GLN B 1 20 ? -1.953 -6.773 0.671 1 88.44 20 GLN B N 1
ATOM 1345 C CA . GLN B 1 20 ? -1.004 -5.719 1.005 1 88.44 20 GLN B CA 1
ATOM 1346 C C . GLN B 1 20 ? -1.516 -4.863 2.162 1 88.44 20 GLN B C 1
ATOM 1348 O O . GLN B 1 20 ? -0.742 -4.465 3.035 1 88.44 20 GLN B O 1
ATOM 1353 N N . ARG B 1 21 ? -2.77 -4.508 2.102 1 84.44 21 ARG B N 1
ATOM 1354 C CA . ARG B 1 21 ? -3.387 -3.748 3.186 1 84.44 21 ARG B CA 1
ATOM 1355 C C . ARG B 1 21 ? -3.236 -4.477 4.52 1 84.44 21 ARG B C 1
ATOM 1357 O O . ARG B 1 21 ? -2.885 -3.865 5.527 1 84.44 21 ARG B O 1
ATOM 1364 N N . LEU B 1 22 ? -3.436 -5.695 4.539 1 86.06 22 LEU B N 1
ATOM 1365 C CA . LEU B 1 22 ? -3.406 -6.477 5.773 1 86.06 22 LEU B CA 1
ATOM 1366 C C . LEU B 1 22 ? -1.975 -6.688 6.25 1 86.06 22 LEU B C 1
ATOM 1368 O O . LEU B 1 22 ? -1.712 -6.695 7.457 1 86.06 22 LEU B O 1
ATOM 1372 N N . ILE B 1 23 ? -1.04 -6.895 5.309 1 88 23 ILE B N 1
ATOM 1373 C CA . ILE B 1 23 ? 0.373 -6.949 5.668 1 88 23 ILE B CA 1
ATOM 1374 C C . ILE B 1 23 ? 0.786 -5.645 6.348 1 88 23 ILE B C 1
ATOM 1376 O O . ILE B 1 23 ? 1.397 -5.664 7.418 1 88 23 ILE B O 1
ATOM 1380 N N . ARG B 1 24 ? 0.474 -4.508 5.75 1 82.56 24 ARG B N 1
ATOM 1381 C CA . ARG B 1 24 ? 0.822 -3.201 6.297 1 82.56 24 ARG B CA 1
ATOM 1382 C C . ARG B 1 24 ? 0.22 -3.01 7.684 1 82.56 24 ARG B C 1
ATOM 1384 O O . ARG B 1 24 ? 0.883 -2.498 8.586 1 82.56 24 ARG B O 1
ATOM 1391 N N . ARG B 1 25 ? -0.99 -3.375 7.84 1 81.06 25 ARG B N 1
ATOM 1392 C CA . ARG B 1 25 ? -1.669 -3.26 9.125 1 81.06 25 ARG B CA 1
ATOM 1393 C C . ARG B 1 25 ? -0.947 -4.066 10.203 1 81.06 25 ARG B C 1
ATOM 1395 O O . ARG B 1 25 ? -0.736 -3.576 11.312 1 81.06 25 ARG B O 1
ATOM 1402 N N . ARG B 1 26 ? -0.58 -5.234 9.875 1 83.81 26 ARG B N 1
ATOM 1403 C CA . ARG B 1 26 ? 0.098 -6.105 10.828 1 83.81 26 ARG B CA 1
ATOM 1404 C C . ARG B 1 26 ? 1.481 -5.566 11.18 1 83.81 26 ARG B C 1
ATOM 1406 O O . ARG B 1 26 ? 1.934 -5.691 12.32 1 83.81 26 ARG B O 1
ATOM 1413 N N . LEU B 1 27 ? 2.096 -5.051 10.188 1 83.56 27 LEU B N 1
ATOM 1414 C CA . LEU B 1 27 ? 3.43 -4.508 10.414 1 83.56 27 LEU B CA 1
ATOM 1415 C C . LEU B 1 27 ? 3.367 -3.266 11.297 1 83.56 27 LEU B C 1
ATOM 1417 O O . LEU B 1 27 ? 4.312 -2.973 12.031 1 83.56 27 LEU B O 1
ATOM 1421 N N . ARG B 1 28 ? 2.332 -2.492 11.227 1 76.75 28 ARG B N 1
ATOM 1422 C CA . ARG B 1 28 ? 2.166 -1.292 12.039 1 76.75 28 ARG B CA 1
ATOM 1423 C C . ARG B 1 28 ? 2.047 -1.646 13.523 1 76.75 28 ARG B C 1
ATOM 1425 O O . ARG B 1 28 ? 2.498 -0.891 14.383 1 76.75 28 ARG B O 1
ATOM 1432 N N . ARG B 1 29 ? 1.484 -2.742 13.828 1 73.25 29 ARG B N 1
ATOM 1433 C CA . ARG B 1 29 ? 1.296 -3.18 15.211 1 73.25 29 ARG B CA 1
ATOM 1434 C C . ARG B 1 29 ? 2.635 -3.354 15.914 1 73.25 29 ARG B C 1
ATOM 1436 O O . ARG B 1 29 ? 2.723 -3.203 17.141 1 73.25 29 ARG B O 1
ATOM 1443 N N . GLY B 1 30 ? 3.686 -3.633 15.188 1 66.31 30 GLY B N 1
ATOM 1444 C CA . GLY B 1 30 ? 4.977 -3.918 15.797 1 66.31 30 GLY B CA 1
ATOM 1445 C C . GLY B 1 30 ? 5.988 -2.805 15.602 1 66.31 30 GLY B C 1
ATOM 1446 O O . GLY B 1 30 ? 7.16 -2.957 15.938 1 66.31 30 GLY B O 1
ATOM 1447 N N . THR B 1 31 ? 5.539 -1.766 15.023 1 66.19 31 THR B N 1
ATOM 1448 C CA . THR B 1 31 ? 6.531 -0.745 14.703 1 66.19 31 THR B CA 1
ATOM 1449 C C . THR B 1 31 ? 6.715 0.216 15.875 1 66.19 31 THR B C 1
ATOM 1451 O O . THR B 1 31 ? 5.738 0.735 16.422 1 66.19 31 THR B O 1
ATOM 1454 N N . THR B 1 32 ? 7.965 0.232 16.438 1 57.03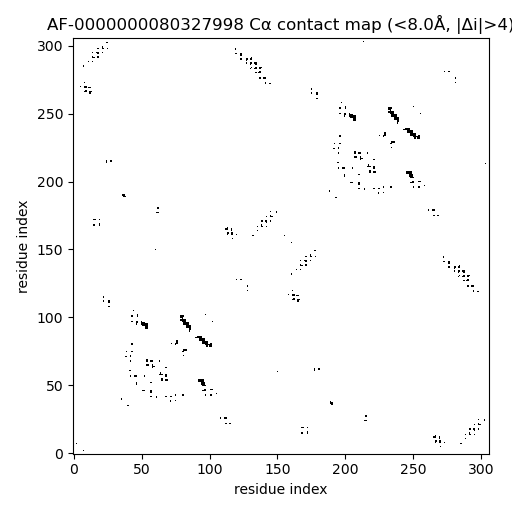 32 THR B N 1
ATOM 1455 C CA . THR B 1 32 ? 8.344 1.075 17.578 1 57.03 32 THR B CA 1
ATOM 1456 C C . THR B 1 32 ? 8.695 2.482 17.109 1 57.03 32 THR B C 1
ATOM 1458 O O . THR B 1 32 ? 8.625 3.438 17.875 1 57.03 32 THR B O 1
ATOM 1461 N N . GLY B 1 33 ? 9.148 2.656 15.891 1 55.31 33 GLY B N 1
ATOM 1462 C CA . GLY B 1 33 ? 9.633 3.969 15.492 1 55.31 33 GLY B CA 1
ATOM 1463 C C . GLY B 1 33 ? 8.547 4.859 14.93 1 55.31 33 GLY B C 1
ATOM 1464 O O . GLY B 1 33 ? 7.379 4.477 14.898 1 55.31 33 GLY B O 1
ATOM 1465 N N . PRO B 1 34 ? 9.016 6.098 14.82 1 56.34 34 PRO B N 1
ATOM 1466 C CA . PRO B 1 34 ? 8.039 7.035 14.258 1 56.34 34 PRO B CA 1
ATOM 1467 C C . PRO B 1 34 ? 7.348 6.492 13.008 1 56.34 34 PRO B C 1
ATOM 1469 O O . PRO B 1 34 ? 7.973 5.797 12.211 1 56.34 34 PRO B O 1
ATOM 1472 N N . ARG B 1 35 ? 6.141 6.746 13.023 1 65.44 35 ARG B N 1
ATOM 1473 C CA . ARG B 1 35 ? 5.312 6.238 11.938 1 65.44 35 ARG B CA 1
ATOM 1474 C C . ARG B 1 35 ? 5.605 6.977 10.633 1 65.44 35 ARG B C 1
ATOM 1476 O O . ARG B 1 35 ? 5.496 8.203 10.578 1 65.44 35 ARG B O 1
ATOM 1483 N N . LEU B 1 36 ? 6.418 6.34 9.789 1 73.88 36 LEU B N 1
ATOM 1484 C CA . LEU B 1 36 ? 6.551 6.863 8.438 1 73.88 36 LEU B CA 1
ATOM 1485 C C . LEU B 1 36 ? 5.273 6.637 7.637 1 73.88 36 LEU B C 1
ATOM 1487 O O . LEU B 1 36 ? 4.668 5.566 7.715 1 73.88 36 LEU B O 1
ATOM 1491 N N . ARG B 1 37 ? 4.836 7.754 7.098 1 72.06 37 ARG B N 1
ATOM 1492 C CA . ARG B 1 37 ? 3.637 7.676 6.27 1 72.06 37 ARG B CA 1
ATOM 1493 C C . ARG B 1 37 ? 3.959 7.117 4.887 1 72.06 37 ARG B C 1
ATOM 1495 O O . ARG B 1 37 ? 5.129 6.992 4.52 1 72.06 37 ARG B O 1
ATOM 1502 N N . GLY B 1 38 ? 2.994 6.844 4.121 1 75.56 38 GLY B N 1
ATOM 1503 C CA . GLY B 1 38 ? 3.115 6.164 2.842 1 75.56 38 GLY B CA 1
ATOM 1504 C C . GLY B 1 38 ? 4.113 6.824 1.909 1 75.56 38 GLY B C 1
ATOM 1505 O O . GLY B 1 38 ? 5.02 6.164 1.397 1 75.56 38 GLY B O 1
ATOM 1506 N N . ALA B 1 39 ? 4.027 8.125 1.818 1 81.12 39 ALA B N 1
ATOM 1507 C CA . ALA B 1 39 ? 4.902 8.836 0.887 1 81.12 39 ALA B CA 1
ATOM 1508 C C . ALA B 1 39 ? 6.328 8.914 1.422 1 81.12 39 ALA B C 1
ATOM 1510 O O . ALA B 1 39 ? 7.289 8.883 0.649 1 81.12 39 ALA B O 1
ATOM 1511 N N . GLU B 1 40 ? 6.465 9.008 2.697 1 87.25 40 GLU B N 1
ATOM 1512 C CA . GLU B 1 40 ? 7.789 9.023 3.311 1 87.25 40 GLU B CA 1
ATOM 1513 C C . GLU B 1 40 ? 8.5 7.688 3.104 1 87.25 40 GLU B C 1
ATOM 1515 O O . GLU B 1 40 ? 9.688 7.656 2.766 1 87.25 40 GLU B O 1
ATOM 1520 N N . VAL B 1 41 ? 7.781 6.652 3.279 1 85.31 41 VAL B N 1
ATOM 1521 C CA . VAL B 1 41 ? 8.336 5.316 3.096 1 85.31 41 VAL B CA 1
ATOM 1522 C C . VAL B 1 41 ? 8.742 5.121 1.635 1 85.31 41 VAL B C 1
ATOM 1524 O O . VAL B 1 41 ? 9.82 4.594 1.347 1 85.31 41 VAL B O 1
ATOM 1527 N N . GLU B 1 42 ? 7.902 5.523 0.76 1 86.44 42 GLU B N 1
ATOM 1528 C CA . GLU B 1 42 ? 8.188 5.379 -0.665 1 86.44 42 GLU B CA 1
ATOM 1529 C C . GLU B 1 42 ? 9.445 6.145 -1.059 1 86.44 42 GLU B C 1
ATOM 1531 O O . GLU B 1 42 ? 10.281 5.633 -1.802 1 86.44 42 GLU B O 1
ATOM 1536 N N . LEU B 1 43 ? 9.539 7.355 -0.563 1 92.5 43 LEU B N 1
ATOM 1537 C CA . LEU B 1 43 ? 10.711 8.156 -0.875 1 92.5 43 LEU B CA 1
ATOM 1538 C C . LEU B 1 43 ? 11.969 7.527 -0.282 1 92.5 43 LEU B C 1
ATOM 1540 O O . LEU B 1 43 ? 13 7.441 -0.951 1 92.5 43 LEU B O 1
ATOM 1544 N N . LEU B 1 44 ? 11.852 7.086 0.929 1 93.69 44 LEU B N 1
ATOM 1545 C CA . LEU B 1 44 ? 12.992 6.469 1.604 1 93.69 44 LEU B CA 1
ATOM 1546 C C . LEU B 1 44 ? 13.469 5.234 0.851 1 93.69 44 LEU B C 1
ATOM 1548 O O . LEU B 1 44 ? 14.672 5.043 0.662 1 93.69 44 LEU B O 1
ATOM 1552 N N . ARG B 1 45 ? 12.562 4.461 0.459 1 91.19 45 ARG B N 1
ATOM 1553 C CA . ARG B 1 45 ? 12.898 3.262 -0.303 1 91.19 45 ARG B CA 1
ATOM 1554 C C . ARG B 1 45 ? 13.578 3.621 -1.621 1 91.19 45 ARG B C 1
ATOM 1556 O O . ARG B 1 45 ? 14.562 2.994 -2.01 1 91.19 45 ARG B O 1
ATOM 1563 N N . LEU B 1 46 ? 13 4.574 -2.326 1 92.31 46 LEU B N 1
ATOM 1564 C CA . LEU B 1 46 ? 13.547 5.008 -3.607 1 92.31 46 LEU B CA 1
ATOM 1565 C C . LEU B 1 46 ? 14.992 5.465 -3.455 1 92.31 46 LEU B C 1
ATOM 1567 O O . LEU B 1 46 ? 15.859 5.055 -4.227 1 92.31 46 LEU B O 1
ATOM 1571 N N . VAL B 1 47 ? 15.25 6.242 -2.439 1 96.31 47 VAL B N 1
ATOM 1572 C CA . VAL B 1 47 ? 16.578 6.777 -2.211 1 96.31 47 VAL B CA 1
ATOM 1573 C C . VAL B 1 47 ? 17.531 5.645 -1.829 1 96.31 47 VAL B C 1
ATOM 1575 O O . VAL B 1 47 ? 18.703 5.633 -2.24 1 96.31 47 VAL B O 1
ATOM 1578 N N . ALA B 1 48 ? 17.062 4.707 -1.022 1 95 48 ALA B N 1
ATOM 1579 C CA . ALA B 1 48 ? 17.875 3.553 -0.644 1 95 48 ALA B CA 1
ATOM 1580 C C . ALA B 1 48 ? 18.234 2.713 -1.865 1 95 48 ALA B C 1
ATOM 1582 O O . ALA B 1 48 ? 19.344 2.17 -1.948 1 95 48 ALA B O 1
ATOM 1583 N N . GLU B 1 49 ? 17.391 2.594 -2.805 1 91.5 49 GLU B N 1
ATOM 1584 C CA . GLU B 1 49 ? 17.609 1.808 -4.016 1 91.5 49 GLU B CA 1
ATOM 1585 C C . GLU B 1 49 ? 18.5 2.551 -5.012 1 91.5 49 GLU B C 1
ATOM 1587 O O . GLU B 1 49 ? 19.203 1.929 -5.797 1 91.5 49 GLU B O 1
ATOM 1592 N N . ARG B 1 50 ? 18.359 3.889 -4.996 1 94.69 50 ARG B N 1
ATOM 1593 C CA . ARG B 1 50 ? 19.125 4.738 -5.906 1 94.69 50 ARG B CA 1
ATOM 1594 C C . ARG B 1 50 ? 19.797 5.887 -5.156 1 94.69 50 ARG B C 1
ATOM 1596 O O . ARG B 1 50 ? 19.469 7.055 -5.387 1 94.69 50 ARG B O 1
ATOM 1603 N N . PRO B 1 51 ? 20.797 5.551 -4.379 1 95.56 51 PRO B N 1
ATOM 1604 C CA . PRO B 1 51 ? 21.484 6.617 -3.648 1 95.56 51 PRO B CA 1
ATOM 1605 C C . PRO B 1 51 ? 22.062 7.691 -4.57 1 95.56 51 PRO B C 1
ATOM 1607 O O . PRO B 1 51 ? 22.656 7.371 -5.602 1 95.56 51 PRO B O 1
ATOM 1610 N N . GLY B 1 52 ? 21.781 8.938 -4.262 1 94.56 52 GLY B N 1
ATOM 1611 C CA . GLY B 1 52 ? 22.281 10.047 -5.062 1 94.56 52 GLY B CA 1
ATOM 1612 C C . GLY B 1 52 ? 21.25 10.617 -6.012 1 94.56 52 GLY B C 1
ATOM 1613 O O . GLY B 1 52 ? 21.5 11.609 -6.699 1 94.56 52 GLY B O 1
ATOM 1614 N N . ILE B 1 53 ? 20.062 10.023 -5.965 1 94.81 53 ILE B N 1
ATOM 1615 C CA . ILE B 1 53 ? 19 10.531 -6.82 1 94.81 53 ILE B CA 1
ATOM 1616 C C . ILE B 1 53 ? 18.656 11.969 -6.434 1 94.81 53 ILE B C 1
ATOM 1618 O O . ILE B 1 53 ? 18.656 12.312 -5.25 1 94.81 53 ILE B O 1
ATOM 1622 N N . GLY B 1 54 ? 18.391 12.836 -7.426 1 93.94 54 GLY B N 1
ATOM 1623 C CA . GLY B 1 54 ? 18 14.211 -7.172 1 93.94 54 GLY B CA 1
ATOM 1624 C C . GLY B 1 54 ? 16.531 14.367 -6.824 1 93.94 54 GLY B C 1
ATOM 1625 O O . GLY B 1 54 ? 15.727 13.453 -7.07 1 93.94 54 GLY B O 1
ATOM 1626 N N . VAL B 1 55 ? 16.219 15.5 -6.297 1 92.38 55 VAL B N 1
ATOM 1627 C CA . VAL B 1 55 ? 14.844 15.781 -5.887 1 92.38 55 VAL B CA 1
ATOM 1628 C C . VAL B 1 55 ? 13.914 15.711 -7.098 1 92.38 55 VAL B C 1
ATOM 1630 O O . VAL B 1 55 ? 12.844 15.117 -7.031 1 92.38 55 VAL B O 1
ATOM 1633 N N . SER B 1 56 ? 14.305 16.219 -8.211 1 91.88 56 SER B N 1
ATOM 1634 C CA . SER B 1 56 ? 13.492 16.234 -9.422 1 91.88 56 SER B CA 1
ATOM 1635 C C . SER B 1 56 ? 13.266 14.836 -9.961 1 91.88 56 SER B C 1
ATOM 1637 O O . SER B 1 56 ? 12.141 14.484 -10.336 1 91.88 56 SER B O 1
ATOM 1639 N N . ASP B 1 57 ? 14.297 14.055 -9.977 1 92.5 57 ASP B N 1
ATOM 1640 C CA . ASP B 1 57 ? 14.18 12.68 -10.453 1 92.5 57 ASP B CA 1
ATOM 1641 C C . ASP B 1 57 ? 13.32 11.844 -9.508 1 92.5 57 ASP B C 1
ATOM 1643 O O . ASP B 1 57 ? 12.555 10.984 -9.953 1 92.5 57 ASP B O 1
ATOM 1647 N N . ALA B 1 58 ? 13.484 12.055 -8.242 1 93.62 58 ALA B N 1
ATOM 1648 C CA . ALA B 1 58 ? 12.648 11.367 -7.254 1 93.62 58 ALA B CA 1
ATOM 1649 C C . ALA B 1 58 ? 11.18 11.703 -7.457 1 93.62 58 ALA B C 1
ATOM 1651 O O . ALA B 1 58 ? 10.32 10.82 -7.375 1 93.62 58 ALA B O 1
ATOM 1652 N N . ALA B 1 59 ? 10.93 12.977 -7.738 1 90.56 59 ALA B N 1
ATOM 1653 C CA . ALA B 1 59 ? 9.555 13.414 -7.977 1 90.56 59 ALA B CA 1
ATOM 1654 C C . ALA B 1 59 ? 8.953 12.711 -9.188 1 90.56 59 ALA B C 1
ATOM 1656 O O . ALA B 1 59 ? 7.828 12.219 -9.133 1 90.56 59 ALA B O 1
ATOM 1657 N N . LYS B 1 60 ? 9.742 12.562 -10.258 1 86.75 60 LYS B N 1
ATOM 1658 C CA . LYS B 1 60 ? 9.305 11.875 -11.469 1 86.75 60 LYS B CA 1
ATOM 1659 C C . LYS B 1 60 ? 9.023 10.398 -11.195 1 86.75 60 LYS B C 1
ATOM 1661 O O . LYS B 1 60 ? 7.988 9.867 -11.617 1 86.75 60 LYS B O 1
ATOM 1666 N N . GLU B 1 61 ? 9.93 9.812 -10.414 1 84.94 61 GLU B N 1
ATOM 1667 C CA . GLU B 1 61 ? 9.812 8.383 -10.125 1 84.94 61 GLU B CA 1
ATOM 1668 C C . GLU B 1 61 ? 8.602 8.102 -9.242 1 84.94 61 GLU B C 1
ATOM 1670 O O . GLU B 1 61 ? 7.969 7.047 -9.367 1 84.94 61 GLU B O 1
ATOM 1675 N N . LEU B 1 62 ? 8.242 8.992 -8.367 1 83.88 62 LEU B N 1
ATOM 1676 C CA . LEU B 1 62 ? 7.168 8.773 -7.41 1 83.88 62 LEU B CA 1
ATOM 1677 C C . LEU B 1 62 ? 5.855 9.367 -7.918 1 83.88 62 LEU B C 1
ATOM 1679 O O . LEU B 1 62 ? 4.812 9.227 -7.273 1 83.88 62 LEU B O 1
ATOM 1683 N N . TYR B 1 63 ? 5.957 10.109 -9.039 1 79.88 63 TYR B N 1
ATOM 1684 C CA . TYR B 1 63 ? 4.793 10.789 -9.602 1 79.88 63 TYR B CA 1
ATOM 1685 C C . TYR B 1 63 ? 4.207 11.781 -8.602 1 79.88 63 TYR B C 1
ATOM 1687 O O . TYR B 1 63 ? 2.996 11.781 -8.359 1 79.88 63 TYR B O 1
ATOM 1695 N N . LEU B 1 64 ? 5.074 12.516 -8.016 1 81.5 64 LEU B N 1
ATOM 1696 C CA . LEU B 1 64 ? 4.715 13.586 -7.09 1 81.5 64 LEU B CA 1
ATOM 1697 C C . LEU B 1 64 ? 5.254 14.922 -7.582 1 81.5 64 LEU B C 1
ATOM 1699 O O . LEU B 1 64 ? 6.18 14.969 -8.391 1 81.5 64 LEU B O 1
ATOM 1703 N N . ALA B 1 65 ? 4.582 15.961 -7.082 1 82.31 65 ALA B N 1
ATOM 1704 C CA . ALA B 1 65 ? 5.105 17.297 -7.359 1 82.31 65 ALA B CA 1
ATO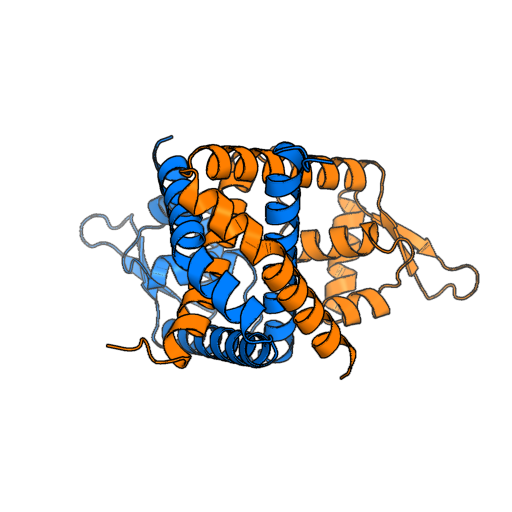M 1705 C C . ALA B 1 65 ? 6.441 17.531 -6.656 1 82.31 65 ALA B C 1
ATOM 1707 O O . ALA B 1 65 ? 6.664 17.016 -5.559 1 82.31 65 ALA B O 1
ATOM 1708 N N . GLY B 1 66 ? 7.324 18.266 -7.355 1 85.44 66 GLY B N 1
ATOM 1709 C CA . GLY B 1 66 ? 8.625 18.578 -6.789 1 85.44 66 GLY B CA 1
ATOM 1710 C C . GLY B 1 66 ? 8.547 19.172 -5.391 1 85.44 66 GLY B C 1
ATOM 1711 O O . GLY B 1 66 ? 9.312 18.781 -4.504 1 85.44 66 GLY B O 1
ATOM 1712 N N . ASN B 1 67 ? 7.664 20.062 -5.191 1 88.44 67 ASN B N 1
ATOM 1713 C CA . ASN B 1 67 ? 7.508 20.688 -3.887 1 88.44 67 ASN B CA 1
ATOM 1714 C C . ASN B 1 67 ? 7.102 19.672 -2.818 1 88.44 67 ASN B C 1
ATOM 1716 O O . ASN B 1 67 ? 7.547 19.766 -1.674 1 88.44 67 ASN B O 1
ATOM 1720 N N . SER B 1 68 ? 6.293 18.688 -3.182 1 86.5 68 SER B N 1
ATOM 1721 C CA . SER B 1 68 ? 5.902 17.641 -2.25 1 86.5 68 SER B CA 1
ATOM 1722 C C . SER B 1 68 ? 7.098 16.781 -1.847 1 86.5 68 SER B C 1
ATOM 1724 O O . SER B 1 68 ? 7.262 16.453 -0.671 1 86.5 68 SER B O 1
ATOM 1726 N N . VAL B 1 69 ? 7.875 16.5 -2.836 1 91.06 69 VAL B N 1
ATOM 1727 C CA . VAL B 1 69 ? 9.055 15.68 -2.555 1 91.06 69 VAL B CA 1
ATOM 1728 C C . VAL B 1 69 ? 10.031 16.469 -1.69 1 91.06 69 VAL B C 1
ATOM 1730 O O . VAL B 1 69 ? 10.633 15.922 -0.762 1 91.06 69 VAL B O 1
ATOM 1733 N N . SER B 1 70 ? 10.188 17.734 -1.976 1 92.75 70 SER B N 1
ATOM 1734 C CA . SER B 1 70 ? 11.055 18.578 -1.162 1 92.75 70 SER B CA 1
ATOM 1735 C C . SER B 1 70 ? 10.609 18.594 0.296 1 92.75 70 SER B C 1
ATOM 1737 O O . SER B 1 70 ? 11.438 18.5 1.204 1 92.75 70 SER B O 1
ATOM 1739 N N . THR B 1 71 ? 9.375 18.703 0.477 1 92.69 71 THR B N 1
ATOM 1740 C CA . THR B 1 71 ? 8.812 18.672 1.822 1 92.69 71 THR B CA 1
ATOM 1741 C C . THR B 1 71 ? 9.094 17.344 2.502 1 92.69 71 THR B C 1
ATOM 1743 O O . THR B 1 71 ? 9.469 17.297 3.676 1 92.69 71 THR B O 1
ATOM 1746 N N . LEU B 1 72 ? 8.93 16.297 1.795 1 92.5 72 LEU B N 1
ATOM 1747 C CA . LEU B 1 72 ? 9.219 14.961 2.324 1 92.5 72 LEU B CA 1
ATOM 1748 C C . LEU B 1 72 ? 10.695 14.82 2.676 1 92.5 72 LEU B C 1
ATOM 1750 O O . LEU B 1 72 ? 11.039 14.242 3.709 1 92.5 72 LEU B O 1
ATOM 1754 N N . VAL B 1 73 ? 11.477 15.297 1.809 1 94.44 73 VAL B N 1
ATOM 1755 C CA . VAL B 1 73 ? 12.914 15.25 2.031 1 94.44 73 VAL B CA 1
ATOM 1756 C C . VAL B 1 73 ? 13.266 15.992 3.316 1 94.44 73 VAL B C 1
ATOM 1758 O O . VAL B 1 73 ? 14.023 15.492 4.148 1 94.44 73 VAL B O 1
ATOM 1761 N N . ASN B 1 74 ? 12.742 17.219 3.43 1 94.19 74 ASN B N 1
ATOM 1762 C CA . ASN B 1 74 ? 13 18.016 4.625 1 94.19 74 ASN B CA 1
ATOM 1763 C C . ASN B 1 74 ? 12.586 17.266 5.895 1 94.19 74 ASN B C 1
ATOM 1765 O O . ASN B 1 74 ? 13.32 17.25 6.875 1 94.19 74 ASN B O 1
ATOM 1769 N N . ARG B 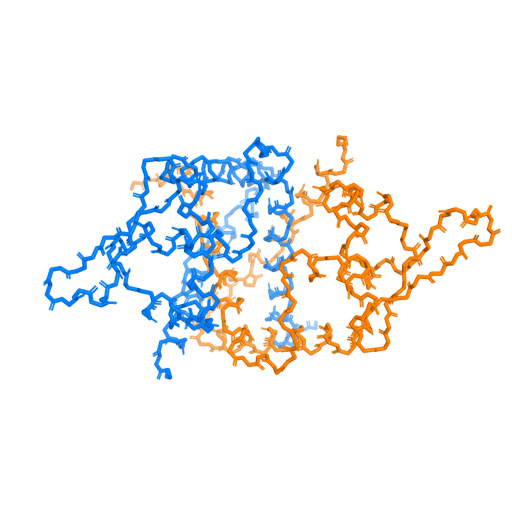1 75 ? 11.484 16.625 5.867 1 92.81 75 ARG B N 1
ATOM 1770 C CA . ARG B 1 75 ? 10.984 15.875 7.02 1 92.81 75 ARG B CA 1
ATOM 1771 C C . ARG B 1 75 ? 11.883 14.688 7.336 1 92.81 75 ARG B C 1
ATOM 1773 O O . ARG B 1 75 ? 12.258 14.477 8.492 1 92.81 75 ARG B O 1
ATOM 1780 N N . LEU B 1 76 ? 12.25 13.93 6.344 1 94.81 76 LEU B N 1
ATOM 1781 C CA . LEU B 1 76 ? 13.062 12.734 6.531 1 94.81 76 LEU B CA 1
ATOM 1782 C C . LEU B 1 76 ? 14.484 13.102 6.961 1 94.81 76 LEU B C 1
ATOM 1784 O O . LEU B 1 76 ? 15.125 12.352 7.703 1 94.81 76 LEU B O 1
ATOM 1788 N N . ALA B 1 77 ? 14.93 14.211 6.461 1 94.94 77 ALA B N 1
ATOM 1789 C CA . ALA B 1 77 ? 16.234 14.703 6.91 1 94.94 77 ALA B CA 1
ATOM 1790 C C . ALA B 1 77 ? 16.188 15.109 8.383 1 94.94 77 ALA B C 1
ATOM 1792 O O . ALA B 1 77 ? 17.094 14.773 9.148 1 94.94 77 ALA B O 1
ATOM 1793 N N . LYS B 1 78 ? 15.172 15.82 8.734 1 94.19 78 LYS B N 1
ATOM 1794 C CA . LYS B 1 78 ? 14.984 16.234 10.125 1 94.19 78 LYS B CA 1
ATOM 1795 C C . LYS B 1 78 ? 14.891 15.023 11.047 1 94.19 78 LYS B C 1
ATOM 1797 O O . LYS B 1 78 ? 15.43 15.039 12.156 1 94.19 78 LYS B O 1
ATOM 1802 N N . ASP B 1 79 ? 14.297 13.938 10.586 1 92 79 ASP B N 1
ATOM 1803 C CA . ASP B 1 79 ? 14.109 12.719 11.375 1 92 79 ASP B CA 1
ATOM 1804 C C . ASP B 1 79 ? 15.367 11.852 11.352 1 92 79 ASP B C 1
ATOM 1806 O O . ASP B 1 79 ? 15.406 10.797 11.977 1 92 79 ASP B O 1
ATOM 1810 N N . GLY B 1 80 ? 16.359 12.273 10.531 1 94.38 80 GLY B N 1
ATOM 1811 C CA . GLY B 1 80 ? 17.656 11.609 10.539 1 94.38 80 GLY B CA 1
ATOM 1812 C C . GLY B 1 80 ? 17.734 10.445 9.57 1 94.38 80 GLY B C 1
ATOM 1813 O O . GLY B 1 80 ? 18.578 9.562 9.711 1 94.38 80 GLY B O 1
ATOM 1814 N N . TYR B 1 81 ? 16.891 10.43 8.508 1 95.94 81 TYR B N 1
ATOM 1815 C CA . TYR B 1 81 ? 16.844 9.289 7.605 1 95.94 81 TYR B CA 1
ATOM 1816 C C . TYR B 1 81 ? 17.469 9.617 6.262 1 95.94 81 TYR B C 1
ATOM 1818 O O . TYR B 1 81 ? 17.828 8.727 5.496 1 95.94 81 TYR B O 1
ATOM 1826 N N . LEU B 1 82 ? 17.516 10.922 5.918 1 96.81 82 LEU B N 1
ATOM 1827 C CA . LEU B 1 82 ? 18.094 11.32 4.645 1 96.81 82 LEU B CA 1
ATOM 1828 C C . LEU B 1 82 ? 19.188 12.367 4.848 1 96.81 82 LEU B C 1
ATOM 1830 O O . LEU B 1 82 ? 19.141 13.148 5.797 1 96.81 82 LEU B O 1
ATOM 1834 N N . LEU B 1 83 ? 20.141 12.375 4.023 1 95.88 83 LEU B N 1
ATOM 1835 C CA . LEU B 1 83 ? 21.156 13.414 3.879 1 95.88 83 LEU B CA 1
ATOM 1836 C C . LEU B 1 83 ? 21.062 14.078 2.512 1 95.88 83 LEU B C 1
ATOM 1838 O O . LEU B 1 83 ? 20.812 13.414 1.507 1 95.88 83 LEU B O 1
ATOM 1842 N N . ARG B 1 84 ? 21.141 15.336 2.615 1 91.62 84 ARG B N 1
ATOM 1843 C CA . ARG B 1 84 ? 21.219 16.109 1.378 1 91.62 84 ARG B CA 1
ATOM 1844 C C . ARG B 1 84 ? 22.656 16.531 1.086 1 91.62 84 ARG B C 1
ATOM 1846 O O . ARG B 1 84 ? 23.312 17.141 1.929 1 91.62 84 ARG B O 1
ATOM 1853 N N . GLU B 1 85 ? 23.078 16.062 -0.002 1 88.38 85 GLU B N 1
ATOM 1854 C CA . GLU B 1 85 ? 24.406 16.5 -0.413 1 88.38 85 GLU B CA 1
ATOM 1855 C C . GLU B 1 85 ? 24.344 17.391 -1.648 1 88.38 85 GLU B C 1
ATOM 1857 O O . GLU B 1 85 ? 23.547 17.156 -2.555 1 88.38 85 GLU B O 1
ATOM 1862 N N . THR B 1 86 ? 24.969 18.562 -1.511 1 79.06 86 THR B N 1
ATOM 1863 C CA . THR B 1 86 ? 25.016 19.453 -2.664 1 79.06 86 THR B CA 1
ATOM 1864 C C . THR B 1 86 ? 25.938 18.891 -3.74 1 79.06 86 THR B C 1
ATOM 1866 O O . THR B 1 86 ? 27.016 18.359 -3.432 1 79.06 86 THR B O 1
ATOM 1869 N N . ASP B 1 87 ? 25.359 18.688 -4.902 1 67.44 87 ASP B N 1
ATOM 1870 C CA . ASP B 1 87 ? 26.141 18.25 -6.051 1 67.44 87 ASP B CA 1
ATOM 1871 C C . ASP B 1 87 ? 27.25 19.25 -6.371 1 67.44 87 ASP B C 1
ATOM 1873 O O . ASP B 1 87 ? 27 20.438 -6.555 1 67.44 87 ASP B O 1
ATOM 1877 N N . PRO B 1 88 ? 28.469 18.875 -6.316 1 66.81 88 PRO B N 1
ATOM 1878 C CA . PRO B 1 88 ? 29.578 19.781 -6.633 1 66.81 88 PRO B CA 1
ATOM 1879 C C . PRO B 1 88 ? 29.422 20.422 -8.016 1 66.81 88 PRO B C 1
ATOM 1881 O O . PRO B 1 88 ? 29.859 21.562 -8.219 1 66.81 88 PRO B O 1
ATOM 1884 N N . ALA B 1 89 ? 28.859 19.688 -8.906 1 68.94 89 ALA B N 1
ATOM 1885 C CA . ALA B 1 89 ? 28.75 20.172 -10.281 1 68.94 89 ALA B CA 1
ATOM 1886 C C . ALA B 1 89 ? 27.562 21.109 -10.438 1 68.94 89 ALA B C 1
ATOM 1888 O O . ALA B 1 89 ? 27.516 21.906 -11.383 1 68.94 89 ALA B O 1
ATOM 1889 N N . ASP B 1 90 ? 26.625 20.938 -9.68 1 66.5 90 ASP B N 1
ATOM 1890 C CA . ASP B 1 90 ? 25.422 21.766 -9.68 1 66.5 90 ASP B CA 1
ATOM 1891 C C . ASP B 1 90 ? 24.922 22.016 -8.258 1 66.5 90 ASP B C 1
ATOM 1893 O O . ASP B 1 90 ? 24.141 21.234 -7.723 1 66.5 90 ASP B O 1
ATOM 1897 N N . ARG B 1 91 ? 25.422 23.094 -7.742 1 63.53 91 ARG B N 1
ATOM 1898 C CA . ARG B 1 91 ? 25.188 23.422 -6.336 1 63.53 91 ARG B CA 1
ATOM 1899 C C . ARG B 1 91 ? 23.703 23.531 -6.035 1 63.53 91 ARG B C 1
ATOM 1901 O O . ARG B 1 91 ? 23.281 23.438 -4.875 1 63.53 91 ARG B O 1
ATOM 1908 N N . ARG B 1 92 ? 23.047 23.656 -7.168 1 63.41 92 ARG B N 1
ATOM 1909 C CA . ARG B 1 92 ? 21.625 23.844 -6.945 1 63.41 92 ARG B CA 1
ATOM 1910 C C . ARG B 1 92 ? 20.891 22.516 -6.871 1 63.41 92 ARG B C 1
ATOM 1912 O O . ARG B 1 92 ? 19.75 22.438 -6.41 1 63.41 92 ARG B O 1
ATOM 1919 N N . ALA B 1 93 ? 21.656 21.438 -7.293 1 75.62 93 ALA B N 1
ATOM 1920 C CA . ALA B 1 93 ? 20.969 20.156 -7.309 1 75.62 93 ALA B CA 1
ATOM 1921 C C . ALA B 1 93 ? 21.328 19.312 -6.09 1 75.62 93 ALA B C 1
ATOM 1923 O O . ALA B 1 93 ? 22.516 19.016 -5.875 1 75.62 93 ALA B O 1
ATOM 1924 N N . ALA B 1 94 ? 20.422 19.141 -5.246 1 85.94 94 ALA B N 1
ATOM 1925 C CA . ALA B 1 94 ? 20.656 18.328 -4.055 1 85.94 94 ALA B CA 1
ATOM 1926 C C . ALA B 1 94 ? 20.562 16.844 -4.375 1 85.94 94 ALA B C 1
ATOM 1928 O O . ALA B 1 94 ? 19.688 16.422 -5.129 1 85.94 94 ALA B O 1
ATOM 1929 N N . ARG B 1 95 ? 21.609 16.109 -3.967 1 93.62 95 ARG B N 1
ATOM 1930 C CA . ARG B 1 95 ? 21.594 14.648 -4.039 1 93.62 95 ARG B CA 1
ATOM 1931 C C . ARG B 1 95 ? 21.172 14.031 -2.711 1 93.62 95 ARG B C 1
ATOM 1933 O O . ARG B 1 95 ? 21.609 14.484 -1.646 1 93.62 95 ARG B O 1
ATOM 1940 N N . LEU B 1 96 ? 20.312 13.039 -2.826 1 96.62 96 LEU B N 1
ATOM 1941 C CA . LEU B 1 96 ? 19.734 12.445 -1.627 1 96.62 96 LEU B CA 1
ATOM 1942 C C . LEU B 1 96 ? 20.422 11.125 -1.293 1 96.62 96 LEU B C 1
ATOM 1944 O O . LEU B 1 96 ? 20.562 10.258 -2.158 1 96.62 96 LEU B O 1
ATOM 1948 N N . LEU B 1 97 ? 20.875 11.016 -0.055 1 97.12 97 LEU B N 1
ATOM 1949 C CA . LEU B 1 97 ? 21.484 9.789 0.422 1 97.12 97 LEU B CA 1
ATOM 1950 C C . LEU B 1 97 ? 20.781 9.266 1.668 1 97.12 97 LEU B C 1
ATOM 1952 O O . LEU B 1 97 ? 20.375 10.047 2.531 1 97.12 97 LEU B O 1
ATOM 1956 N N . PRO B 1 98 ? 20.656 7.918 1.728 1 97.44 98 PRO B N 1
ATOM 1957 C CA . PRO B 1 98 ? 20.109 7.363 2.969 1 97.44 98 PRO B CA 1
ATOM 1958 C C . PRO B 1 98 ? 21.125 7.348 4.105 1 97.44 98 PRO B C 1
ATOM 1960 O O . PRO B 1 98 ? 22.328 7.16 3.863 1 97.44 98 PRO B O 1
ATOM 1963 N N . THR B 1 99 ? 20.703 7.57 5.301 1 97.25 99 THR B N 1
ATOM 1964 C CA . THR B 1 99 ? 21.562 7.402 6.469 1 97.25 99 THR B CA 1
ATOM 1965 C C . THR B 1 99 ? 21.641 5.934 6.875 1 97.25 99 THR B C 1
ATOM 1967 O O . THR B 1 99 ? 20.906 5.098 6.352 1 97.25 99 THR B O 1
ATOM 1970 N N . VAL B 1 100 ? 22.547 5.672 7.812 1 96.25 100 VAL B N 1
ATOM 1971 C CA . VAL B 1 100 ? 22.656 4.336 8.391 1 96.25 100 VAL B CA 1
ATOM 1972 C C . VAL B 1 100 ? 21.359 3.969 9.094 1 96.25 100 VAL B C 1
ATOM 1974 O O . VAL B 1 100 ? 20.891 2.824 9.016 1 96.25 100 VAL B O 1
ATOM 1977 N N . ALA B 1 101 ? 20.781 4.945 9.695 1 94.06 101 ALA B N 1
ATOM 1978 C CA . ALA B 1 101 ? 19.516 4.742 10.391 1 94.06 101 ALA B CA 1
ATOM 1979 C C . ALA B 1 101 ? 18.406 4.375 9.406 1 94.06 101 ALA B C 1
ATOM 1981 O O . ALA B 1 101 ? 17.547 3.533 9.703 1 94.06 101 ALA B O 1
ATOM 1982 N N . ALA B 1 102 ? 18.391 4.984 8.258 1 94.44 102 ALA B N 1
ATOM 1983 C CA . ALA B 1 102 ? 17.406 4.691 7.215 1 94.44 102 ALA B CA 1
ATOM 1984 C C . ALA B 1 102 ? 17.547 3.256 6.715 1 94.44 102 ALA B C 1
ATOM 1986 O O . ALA B 1 102 ? 16.562 2.537 6.586 1 94.44 102 ALA B O 1
ATOM 1987 N N . GLU B 1 103 ? 18.781 2.896 6.504 1 94.88 103 GLU B N 1
ATOM 1988 C CA . GLU B 1 103 ? 19.047 1.544 6.023 1 94.88 103 GLU B CA 1
ATOM 1989 C C . GLU B 1 103 ? 18.625 0.499 7.055 1 94.88 103 GLU B C 1
ATOM 1991 O O . GLU B 1 103 ? 18.062 -0.537 6.699 1 94.88 103 GLU B O 1
ATOM 1996 N N . ALA B 1 104 ? 18.969 0.782 8.25 1 93.25 104 ALA B N 1
ATOM 1997 C CA . ALA B 1 104 ? 18.594 -0.129 9.328 1 93.25 104 ALA B CA 1
ATOM 1998 C C . ALA B 1 104 ? 17.062 -0.253 9.438 1 93.25 104 ALA B C 1
ATOM 2000 O O . ALA B 1 104 ? 16.547 -1.354 9.609 1 93.25 104 ALA B O 1
ATOM 2001 N N . ARG B 1 105 ? 16.359 0.839 9.297 1 89.88 105 ARG B N 1
ATOM 2002 C CA . ARG B 1 105 ? 14.898 0.847 9.383 1 89.88 105 ARG B CA 1
ATOM 2003 C C . ARG B 1 105 ? 14.281 0.061 8.234 1 89.88 105 ARG B C 1
ATOM 2005 O O . ARG B 1 105 ? 13.344 -0.714 8.438 1 89.88 105 ARG B O 1
ATOM 2012 N N . LEU B 1 106 ? 14.805 0.276 7.09 1 91.19 106 LEU B N 1
ATOM 2013 C CA . LEU B 1 106 ? 14.297 -0.425 5.918 1 91.19 106 LEU B CA 1
ATOM 2014 C C . LEU B 1 106 ? 14.57 -1.923 6.016 1 91.19 106 LEU B C 1
ATOM 2016 O O . LEU B 1 106 ? 13.734 -2.738 5.613 1 91.19 106 LEU B O 1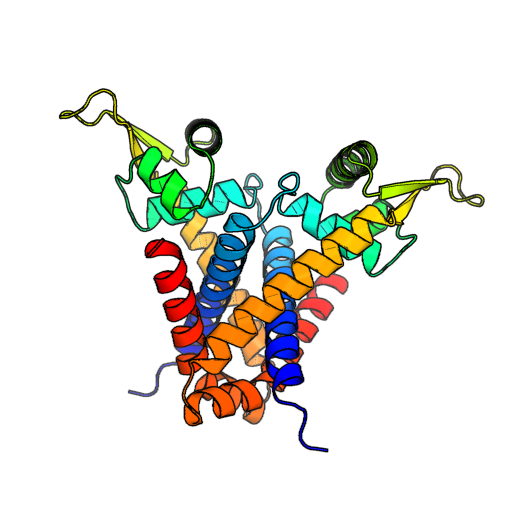
ATOM 2020 N N . ARG B 1 107 ? 15.727 -2.273 6.52 1 92.19 107 ARG B N 1
ATOM 2021 C CA . ARG B 1 107 ? 16.062 -3.68 6.723 1 92.19 107 ARG B CA 1
ATOM 2022 C C . ARG B 1 107 ? 15.117 -4.324 7.73 1 92.19 107 ARG B C 1
ATOM 2024 O O . ARG B 1 107 ? 14.633 -5.441 7.516 1 92.19 107 ARG B O 1
ATOM 2031 N N . ASP B 1 108 ? 14.891 -3.648 8.781 1 90.38 108 ASP B N 1
ATOM 2032 C CA . ASP B 1 108 ? 13.977 -4.145 9.805 1 90.38 108 ASP B CA 1
ATOM 2033 C C . ASP B 1 108 ? 12.57 -4.348 9.234 1 90.38 108 ASP B C 1
ATOM 2035 O O . ASP B 1 108 ? 11.938 -5.375 9.484 1 90.38 108 ASP B O 1
ATOM 2039 N N . TRP B 1 109 ? 12.102 -3.391 8.492 1 87.5 109 TRP B N 1
ATOM 2040 C CA . TRP B 1 109 ? 10.781 -3.48 7.875 1 87.5 109 TRP B CA 1
ATOM 2041 C C . TRP B 1 109 ? 10.703 -4.684 6.938 1 87.5 109 TRP B C 1
ATOM 2043 O O . TRP B 1 109 ? 9.727 -5.438 6.969 1 87.5 109 TRP B O 1
ATOM 2053 N N . ARG B 1 110 ? 11.719 -4.852 6.133 1 90.25 110 ARG B N 1
ATOM 2054 C CA . ARG B 1 110 ? 11.742 -5.973 5.195 1 90.25 110 ARG B CA 1
ATOM 2055 C C . ARG B 1 110 ? 11.766 -7.305 5.938 1 90.25 110 ARG B C 1
ATOM 2057 O O . ARG B 1 110 ? 11.062 -8.242 5.555 1 90.25 110 ARG B O 1
ATOM 2064 N N . GLU B 1 111 ? 12.555 -7.371 6.98 1 92.56 111 GLU B N 1
ATOM 2065 C CA . GLU B 1 111 ? 12.672 -8.609 7.75 1 92.56 111 GLU B CA 1
ATOM 2066 C C . GLU B 1 111 ? 11.344 -8.969 8.422 1 92.56 111 GLU B C 1
ATOM 2068 O O . GLU B 1 111 ? 10.938 -10.125 8.422 1 92.56 111 GLU B O 1
ATOM 2073 N N . ARG B 1 112 ? 10.719 -7.969 8.977 1 90.94 112 ARG B N 1
ATOM 2074 C CA . ARG B 1 112 ? 9.43 -8.203 9.625 1 90.94 112 ARG B CA 1
ATOM 2075 C C . ARG B 1 112 ? 8.375 -8.625 8.609 1 90.94 112 ARG B C 1
ATOM 2077 O O . ARG B 1 112 ? 7.574 -9.523 8.883 1 90.94 112 ARG B O 1
ATOM 2084 N N . ARG B 1 113 ? 8.383 -8 7.504 1 91.38 113 ARG B N 1
ATOM 2085 C CA . ARG B 1 113 ? 7.438 -8.336 6.445 1 91.38 113 ARG B CA 1
ATOM 2086 C C . ARG B 1 113 ? 7.652 -9.766 5.957 1 91.38 113 ARG B C 1
ATOM 2088 O O . ARG B 1 113 ? 6.691 -10.531 5.824 1 91.38 113 ARG B O 1
ATOM 2095 N N . THR B 1 114 ? 8.93 -10.102 5.672 1 93.62 114 THR B N 1
ATOM 2096 C CA . THR B 1 114 ? 9.227 -11.438 5.168 1 93.62 114 THR B CA 1
ATOM 2097 C C . THR B 1 114 ? 8.891 -12.492 6.219 1 93.62 114 THR B C 1
ATOM 2099 O O . THR B 1 114 ? 8.375 -13.562 5.887 1 93.62 114 THR B O 1
ATOM 2102 N N . ALA B 1 115 ? 9.188 -12.164 7.453 1 93.25 115 ALA B N 1
ATOM 2103 C CA . ALA B 1 115 ? 8.844 -13.086 8.531 1 93.25 115 ALA B CA 1
ATOM 2104 C C . ALA B 1 115 ? 7.336 -13.305 8.602 1 93.25 115 ALA B C 1
ATOM 2106 O O . ALA B 1 115 ? 6.867 -14.43 8.781 1 93.25 115 ALA B O 1
ATOM 2107 N N . LEU B 1 116 ? 6.598 -12.25 8.492 1 91.69 116 LEU B N 1
ATOM 2108 C CA . LEU B 1 116 ? 5.141 -12.312 8.523 1 91.69 116 LEU B CA 1
ATOM 2109 C C . LEU B 1 116 ? 4.609 -13.18 7.379 1 91.69 116 LEU B C 1
ATOM 2111 O O . LEU B 1 116 ? 3.785 -14.07 7.598 1 91.69 116 LEU B O 1
ATOM 2115 N N . VAL B 1 117 ? 5.102 -12.961 6.172 1 93.81 117 VAL B N 1
ATOM 2116 C CA . VAL B 1 117 ? 4.645 -13.695 4.996 1 93.81 117 VAL B CA 1
ATOM 2117 C C . VAL B 1 117 ? 5.066 -15.156 5.098 1 93.81 117 VAL B C 1
ATOM 2119 O O . VAL B 1 117 ? 4.297 -16.062 4.754 1 93.81 117 VAL B O 1
ATOM 2122 N N . ARG B 1 118 ? 6.301 -15.359 5.57 1 93.62 118 ARG B N 1
ATOM 2123 C CA . ARG B 1 118 ? 6.77 -16.719 5.785 1 93.62 118 ARG B CA 1
ATOM 2124 C C . ARG B 1 118 ? 5.816 -17.5 6.699 1 93.62 118 ARG B C 1
ATOM 2126 O O . ARG B 1 118 ? 5.473 -18.641 6.418 1 93.62 118 ARG B O 1
ATOM 2133 N N . GLY B 1 119 ? 5.441 -16.859 7.785 1 93 119 GLY B N 1
ATOM 2134 C CA . GLY B 1 119 ? 4.508 -17.484 8.711 1 93 119 GLY B CA 1
ATOM 2135 C C . GLY B 1 119 ? 3.174 -17.812 8.07 1 93 119 GLY B C 1
ATOM 2136 O O . GLY B 1 119 ? 2.607 -18.875 8.328 1 93 119 GLY B O 1
ATOM 2137 N N . GLN B 1 120 ? 2.67 -16.938 7.262 1 93 120 GLN B N 1
ATOM 2138 C CA . GLN B 1 120 ? 1.388 -17.172 6.605 1 93 120 GLN B CA 1
ATOM 2139 C C . GLN B 1 120 ? 1.5 -18.25 5.535 1 93 120 GLN B C 1
ATOM 2141 O O . GLN B 1 120 ? 0.59 -19.062 5.371 1 93 120 GLN B O 1
ATOM 2146 N N . VAL B 1 121 ? 2.578 -18.25 4.762 1 93.44 121 VAL B N 1
ATOM 2147 C CA . VAL B 1 121 ? 2.812 -19.25 3.723 1 93.44 121 VAL B CA 1
ATOM 2148 C C . VAL B 1 121 ? 2.943 -20.625 4.352 1 93.44 121 VAL B C 1
ATOM 2150 O O . VAL B 1 121 ? 2.465 -21.625 3.795 1 93.44 121 VAL B O 1
ATOM 2153 N N . ALA B 1 122 ? 3.588 -20.672 5.5 1 93.31 122 ALA B N 1
ATOM 2154 C CA . ALA B 1 122 ? 3.785 -21.938 6.207 1 93.31 122 ALA B CA 1
ATOM 2155 C C . ALA B 1 122 ? 2.447 -22.547 6.609 1 93.31 122 ALA B C 1
ATOM 2157 O O . ALA B 1 122 ? 2.359 -23.766 6.832 1 93.31 122 ALA B O 1
ATOM 2158 N N . ARG B 1 123 ? 1.383 -21.734 6.68 1 93.44 123 ARG B N 1
ATOM 2159 C CA . ARG B 1 123 ? 0.063 -22.203 7.09 1 93.44 123 ARG B CA 1
ATOM 2160 C C . ARG B 1 123 ? -0.725 -22.734 5.898 1 93.44 123 ARG B C 1
ATOM 2162 O O . ARG B 1 123 ? -1.776 -23.359 6.07 1 93.44 123 ARG B O 1
ATOM 2169 N N . LEU B 1 124 ? -0.251 -22.469 4.762 1 94.56 124 LEU B N 1
ATOM 2170 C CA . LEU B 1 124 ? -0.919 -22.969 3.564 1 94.56 124 LEU B CA 1
ATOM 2171 C C . LEU B 1 124 ? -0.629 -24.453 3.355 1 94.56 124 LEU B C 1
ATOM 2173 O O . LEU B 1 124 ? 0.438 -24.938 3.734 1 94.56 124 LEU B O 1
ATOM 2177 N N . ASP B 1 125 ? -1.581 -25.156 2.771 1 95.44 125 ASP B N 1
ATOM 2178 C CA . ASP B 1 125 ? -1.31 -26.547 2.424 1 95.44 125 ASP B CA 1
ATOM 2179 C C . ASP B 1 125 ? -0.383 -26.641 1.213 1 95.44 125 ASP B C 1
ATOM 2181 O O . ASP B 1 125 ? -0.026 -25.609 0.619 1 95.44 125 ASP B O 1
ATOM 2185 N N . GLU B 1 126 ? 0.066 -27.812 0.89 1 95.25 126 GLU B N 1
ATOM 2186 C CA . GLU B 1 126 ? 1.065 -28.031 -0.15 1 95.25 126 GLU B CA 1
ATOM 2187 C C . GLU B 1 126 ? 0.546 -27.594 -1.518 1 95.25 126 GLU B C 1
ATOM 2189 O O . GLU B 1 126 ? 1.294 -27.031 -2.32 1 95.25 126 GLU B O 1
ATOM 2194 N N . VAL B 1 127 ? -0.76 -27.828 -1.785 1 95.94 127 VAL B N 1
ATOM 2195 C CA . VAL B 1 127 ? -1.364 -27.484 -3.066 1 95.94 127 VAL B CA 1
ATOM 2196 C C . VAL B 1 127 ? -1.334 -25.969 -3.258 1 95.94 127 VAL B C 1
ATOM 2198 O O . VAL B 1 127 ? -0.917 -25.484 -4.309 1 95.94 127 VAL B O 1
ATOM 2201 N N . ASP B 1 128 ? -1.716 -25.266 -2.217 1 95.62 128 ASP B N 1
ATOM 2202 C CA . ASP B 1 128 ? -1.725 -23.812 -2.264 1 95.62 128 ASP B CA 1
ATOM 2203 C C . ASP B 1 128 ? -0.308 -23.266 -2.406 1 95.62 128 ASP B C 1
ATOM 2205 O O . ASP B 1 128 ? -0.078 -22.312 -3.166 1 95.62 128 ASP B O 1
ATOM 2209 N N . ARG B 1 129 ? 0.614 -23.828 -1.699 1 95.06 129 ARG B N 1
ATOM 2210 C CA . ARG B 1 129 ? 1.998 -23.359 -1.763 1 95.06 129 ARG B CA 1
ATOM 2211 C C . ARG B 1 129 ? 2.574 -23.562 -3.16 1 95.06 129 ARG B C 1
ATOM 2213 O O . ARG B 1 129 ? 3.229 -22.656 -3.699 1 95.06 129 ARG B O 1
ATOM 2220 N N . LYS B 1 130 ? 2.316 -24.656 -3.695 1 95.31 130 LYS B N 1
ATOM 2221 C CA . LYS B 1 130 ? 2.826 -24.953 -5.031 1 95.31 130 LYS B CA 1
ATOM 2222 C C . LYS B 1 130 ? 2.209 -24.031 -6.074 1 95.31 130 LYS B C 1
ATOM 2224 O O . LYS B 1 130 ? 2.889 -23.609 -7.012 1 95.31 130 LYS B O 1
ATOM 2229 N N . ALA B 1 131 ? 0.924 -23.75 -5.934 1 95.81 131 ALA B N 1
ATOM 2230 C CA . ALA B 1 131 ? 0.256 -22.828 -6.848 1 95.81 131 ALA B CA 1
ATOM 2231 C C . ALA B 1 131 ? 0.882 -21.438 -6.781 1 95.81 131 ALA B C 1
ATOM 2233 O O . ALA B 1 131 ? 1.089 -20.797 -7.812 1 95.81 131 ALA B O 1
ATOM 2234 N N . LEU B 1 132 ? 1.19 -20.969 -5.562 1 95.69 132 LEU B N 1
ATOM 2235 C CA . LEU B 1 132 ? 1.825 -19.672 -5.395 1 95.69 132 LEU B CA 1
ATOM 2236 C C . LEU B 1 132 ? 3.229 -19.672 -5.992 1 95.69 132 LEU B C 1
ATOM 2238 O O . LEU B 1 132 ? 3.633 -18.703 -6.637 1 95.69 132 LEU B O 1
ATOM 2242 N N . GLU B 1 133 ? 3.924 -20.75 -5.715 1 95 133 GLU B N 1
ATOM 2243 C CA . GLU B 1 133 ? 5.27 -20.859 -6.266 1 95 133 GLU B CA 1
ATOM 2244 C C . GLU B 1 133 ? 5.246 -20.797 -7.789 1 95 133 GLU B C 1
ATOM 2246 O O . GLU B 1 133 ? 6.078 -20.125 -8.406 1 95 133 GLU B O 1
ATOM 2251 N N . ALA B 1 134 ? 4.297 -21.438 -8.352 1 94.62 134 ALA B N 1
ATOM 2252 C CA . ALA B 1 134 ? 4.176 -21.484 -9.805 1 94.62 134 ALA B CA 1
ATOM 2253 C C . ALA B 1 134 ? 3.766 -20.125 -10.359 1 94.62 134 ALA B C 1
ATOM 2255 O O . ALA B 1 134 ? 4.059 -19.812 -11.516 1 94.62 134 ALA B O 1
ATOM 2256 N N . ALA B 1 135 ? 3.113 -19.344 -9.562 1 96.25 135 ALA B N 1
ATOM 2257 C CA . ALA B 1 135 ? 2.584 -18.062 -10.023 1 96.25 135 ALA B CA 1
ATOM 2258 C C . ALA B 1 135 ? 3.607 -16.953 -9.836 1 96.25 135 ALA B C 1
ATOM 2260 O O . ALA B 1 135 ? 3.451 -15.859 -10.383 1 96.25 135 ALA B O 1
ATOM 2261 N N . LEU B 1 136 ? 4.656 -17.203 -9.031 1 95.75 136 LEU B N 1
ATOM 2262 C CA . LEU B 1 136 ? 5.605 -16.172 -8.648 1 95.75 136 LEU B CA 1
ATOM 2263 C C . LEU B 1 136 ? 6.242 -15.523 -9.875 1 95.75 136 LEU B C 1
ATOM 2265 O O . LEU B 1 136 ? 6.332 -14.297 -9.969 1 95.75 136 LEU B O 1
ATOM 2269 N N . PRO B 1 137 ? 6.656 -16.297 -10.922 1 95.12 137 PRO B N 1
ATOM 2270 C CA . PRO B 1 137 ? 7.207 -15.656 -12.117 1 95.12 137 PRO B CA 1
ATOM 2271 C C . PRO B 1 137 ? 6.207 -14.727 -12.805 1 95.12 137 PRO B C 1
ATOM 2273 O O . PRO B 1 137 ? 6.582 -13.641 -13.258 1 95.12 137 PRO B O 1
ATOM 2276 N N . ALA B 1 138 ? 4.98 -15.148 -12.883 1 95.5 138 ALA B N 1
ATOM 2277 C CA . ALA B 1 138 ? 3.939 -14.328 -13.5 1 95.5 138 ALA B CA 1
ATOM 2278 C C . ALA B 1 138 ? 3.717 -13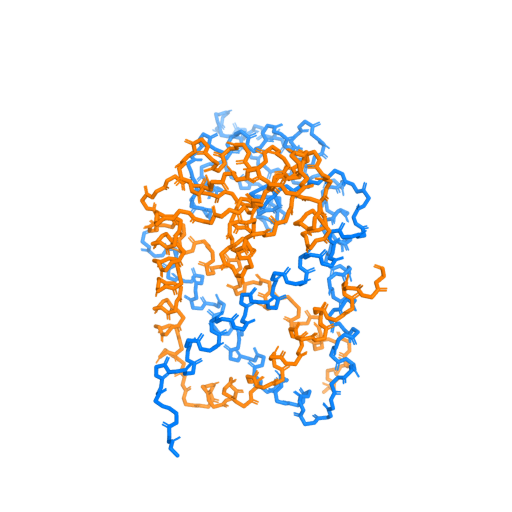.039 -12.703 1 95.5 138 ALA B C 1
ATOM 2280 O O . ALA B 1 138 ? 3.512 -11.969 -13.281 1 95.5 138 ALA B O 1
ATOM 2281 N N . LEU B 1 139 ? 3.738 -13.125 -11.352 1 95.06 139 LEU B N 1
ATOM 2282 C CA . LEU B 1 139 ? 3.602 -11.953 -10.5 1 95.06 139 LEU B CA 1
ATOM 2283 C C . LEU B 1 139 ? 4.758 -10.984 -10.711 1 95.06 139 LEU B C 1
ATOM 2285 O O . LEU B 1 139 ? 4.559 -9.766 -10.75 1 95.06 139 LEU B O 1
ATOM 2289 N N . ARG B 1 140 ? 5.949 -11.516 -10.867 1 93.75 140 ARG B N 1
ATOM 2290 C CA . ARG B 1 140 ? 7.117 -10.688 -11.141 1 93.75 140 ARG B CA 1
ATOM 2291 C C . ARG B 1 140 ? 6.984 -9.977 -12.484 1 93.75 140 ARG B C 1
ATOM 2293 O O . ARG B 1 140 ? 7.34 -8.805 -12.609 1 93.75 140 ARG B O 1
ATOM 2300 N N . LYS B 1 141 ? 6.473 -10.656 -13.438 1 94 141 LYS B N 1
ATOM 2301 C CA . LYS B 1 141 ? 6.262 -10.047 -14.75 1 94 141 LYS B CA 1
ATOM 2302 C C . LYS B 1 141 ? 5.246 -8.914 -14.672 1 94 141 LYS B C 1
ATOM 2304 O O . LYS B 1 141 ? 5.398 -7.895 -15.344 1 94 141 LYS B O 1
ATOM 2309 N N . LEU B 1 142 ? 4.176 -9.164 -13.922 1 91.19 142 LEU B N 1
ATOM 2310 C CA . LEU B 1 142 ? 3.205 -8.094 -13.719 1 91.19 142 LEU B CA 1
ATOM 2311 C C . LEU B 1 142 ? 3.883 -6.844 -13.156 1 91.19 142 LEU B C 1
ATOM 2313 O O . LEU B 1 142 ? 3.629 -5.734 -13.625 1 91.19 142 LEU B O 1
ATOM 2317 N N . ALA B 1 143 ? 4.754 -7 -12.133 1 88.12 143 ALA B N 1
ATOM 2318 C CA . ALA B 1 143 ? 5.484 -5.895 -11.523 1 88.12 143 ALA B CA 1
ATOM 2319 C C . ALA B 1 143 ? 6.371 -5.188 -12.547 1 88.12 143 ALA B C 1
ATOM 2321 O O . ALA B 1 143 ? 6.41 -3.957 -12.594 1 88.12 143 ALA B O 1
ATOM 2322 N N . GLU B 1 144 ? 7.016 -5.953 -13.375 1 87.31 144 GLU B N 1
ATOM 2323 C CA . GLU B 1 144 ? 7.902 -5.406 -14.398 1 87.31 144 GLU B CA 1
ATOM 2324 C C . GLU B 1 144 ? 7.121 -4.609 -15.438 1 87.31 144 GLU B C 1
ATOM 2326 O O . GLU B 1 144 ? 7.551 -3.531 -15.852 1 87.31 144 GLU B O 1
ATOM 2331 N N . ASN B 1 145 ? 5.996 -5.176 -15.852 1 87.62 145 ASN B N 1
ATOM 2332 C CA . ASN B 1 145 ? 5.16 -4.496 -16.828 1 87.62 145 ASN B CA 1
ATOM 2333 C C . ASN B 1 145 ? 4.625 -3.172 -16.297 1 87.62 145 ASN B C 1
ATOM 2335 O O . ASN B 1 145 ? 4.527 -2.191 -17.031 1 87.62 145 ASN B O 1
ATOM 2339 N N . LEU B 1 146 ? 4.285 -3.176 -15.062 1 85 146 LEU B N 1
ATOM 2340 C CA . LEU B 1 146 ? 3.777 -1.965 -14.422 1 85 146 LEU B CA 1
ATOM 2341 C C . LEU B 1 146 ? 4.867 -0.904 -14.328 1 85 146 LEU B C 1
ATOM 2343 O O . LEU B 1 146 ? 4.582 0.294 -14.391 1 85 146 LEU B O 1
ATOM 2347 N N . HIS B 1 147 ? 6.086 -1.333 -14.102 1 76.69 147 HIS B N 1
ATOM 2348 C CA . HIS B 1 147 ? 7.219 -0.416 -14.016 1 76.69 147 HIS B CA 1
ATOM 2349 C C . HIS B 1 147 ? 7.5 0.235 -15.359 1 76.69 147 HIS B C 1
ATOM 2351 O O . HIS B 1 147 ? 7.793 1.432 -15.43 1 76.69 147 HIS B O 1
ATOM 2357 N N . GLU B 1 148 ? 7.543 -0.51 -16.406 1 68.69 148 GLU B N 1
ATOM 2358 C CA . GLU B 1 148 ? 7.891 -0.06 -17.75 1 68.69 148 GLU B CA 1
ATOM 2359 C C . GLU B 1 148 ? 6.875 0.951 -18.266 1 68.69 148 GLU B C 1
ATOM 2361 O O . GLU B 1 148 ? 7.242 1.915 -18.953 1 68.69 148 GLU B O 1
ATOM 2366 N N . GLU B 1 149 ? 5.656 0.768 -18.062 1 61.75 149 GLU B N 1
ATOM 2367 C CA . GLU B 1 149 ? 4.641 1.675 -18.578 1 61.75 149 GLU B CA 1
ATOM 2368 C C . GLU B 1 149 ? 4.629 2.994 -17.812 1 61.75 149 GLU B C 1
ATOM 2370 O O . GLU B 1 149 ? 4.199 4.023 -18.344 1 61.75 149 GLU B O 1
ATOM 2375 N N . GLY B 1 150 ? 4.941 3.068 -16.609 1 54.69 150 GLY B N 1
ATOM 2376 C CA . GLY B 1 150 ? 5.031 4.312 -15.859 1 54.69 150 GLY B CA 1
ATOM 2377 C C . GLY B 1 150 ? 6.16 5.211 -16.328 1 54.69 150 GLY B C 1
ATOM 2378 O O . GLY B 1 150 ? 6.121 6.426 -16.109 1 54.69 150 GLY B O 1
ATOM 2379 N N . GLY B 1 151 ? 7.348 4.676 -16.812 1 49.31 151 GLY B N 1
ATOM 2380 C CA . GLY B 1 151 ? 8.477 5.43 -17.344 1 49.31 151 GLY B CA 1
ATOM 2381 C C . GLY B 1 151 ? 8.219 6.004 -18.719 1 49.31 151 GLY B C 1
ATOM 2382 O O . GLY B 1 151 ? 8.867 6.965 -19.125 1 49.31 151 GLY B O 1
ATOM 2383 N N . GLU B 1 152 ? 7.633 5.281 -19.625 1 41.94 152 GLU B N 1
ATOM 2384 C CA . GLU B 1 152 ? 7.594 5.73 -21.016 1 41.94 152 GLU B CA 1
ATOM 2385 C C . GLU B 1 152 ? 6.676 6.938 -21.172 1 41.94 152 GLU B C 1
ATOM 2387 O O . GLU B 1 152 ? 6.609 7.535 -22.25 1 41.94 152 GLU B O 1
ATOM 2392 N N . ARG B 1 153 ? 5.805 7.43 -20.266 1 34.66 153 ARG B N 1
ATOM 2393 C CA . ARG B 1 153 ? 5.246 8.688 -20.766 1 34.66 153 ARG B CA 1
ATOM 2394 C C . ARG B 1 153 ? 6.059 9.875 -20.25 1 34.66 153 ARG B C 1
ATOM 2396 O O . ARG B 1 153 ? 6.621 9.836 -19.156 1 34.66 153 ARG B O 1
#

pLDDT: mean 85.08, std 14.37, range [31.11, 97.5]

Sequence (306 aa):
MEREPGNFADDLADTLVGVQRLIRRRLRRGTTGPRLRGAEVELLRLVAERPGIGVSDAAKELYLAGNSVSTLVNRLAKDGYLLRETDPADRRAARLLPTVAAEARLRDWRERRTALVRGQVARLDEVDRKALEAALPALRKLAENLHEEGGERMEREPGNFADDLADTLVGVQRLIRRRLRRGTTGPRLRGAEVELLRLVAERPGIGVSDAAKELYLAGNSVSTLVNRLAKDGYLLRETDPADRRAARLLPTVAAEARLRDWRERRTALVRGQVARLDEVDRKALEAALPALRKLAENLHEEGGER

Foldseek 3Di:
DPCPPVRVVVVVVVVVVVVVVVLVVVLVVPDPDDDDDPVLLLLLVVCAVPFFDWLVRSCLLSVHDSVVSVVSQVVCVVVPFWDWDQDPVHNVTTTIHGDPVSVVVVVVSVVSSVVVVVVVLVPDDPVVNVVCVVCVVVVVVVVVVVSVVSPPD/DPCPPVRVVVVVVVVVVVVVVVLVVVLVVPDPDDDDDPVLLLLLVVCAVPFFDWLVRSCLLSVHDSVVSVVSQVVCVVVPFWDWDQDPVHNVTTTIHGDPVSVVVVVVSVVSSVVVVVVVLVPDDPVVNVVCVVCVVVVVVVVVVVSVVSPPD

InterPro domains:
  IPR000835 MarR-type HTH domain [PF12802] (38-93)
  IPR000835 MarR-type HTH domain [PS50995] (9-141)
  IPR000835 MarR-type HTH domain [SM00347] (28-129)
  IPR036388 Winged helix-like DNA-binding domain superfamily [G3DSA:1.10.10.10] (2-149)
  IPR036390 Winged helix DNA-binding domain superfamily [SSF46785] (9-146)
  IPR052526 HTH-type transcriptional regulators in bedaquiline tolerance [PTHR39515] (7-145)